Protein AF-A0A356E7K4-F1 (afdb_monomer_lite)

pLDDT: mean 89.68, std 6.07, range [50.44, 96.69]

Structure (mmCIF, N/CA/C/O backbone):
data_AF-A0A356E7K4-F1
#
_entry.id   AF-A0A356E7K4-F1
#
loop_
_atom_site.group_PDB
_atom_site.id
_atom_site.type_symbol
_atom_site.label_atom_id
_atom_site.label_alt_id
_atom_site.label_comp_id
_atom_site.label_asym_id
_atom_site.label_entity_id
_atom_site.label_seq_id
_atom_site.pdbx_PDB_ins_code
_atom_site.Cartn_x
_atom_site.Cartn_y
_atom_site.Cartn_z
_atom_site.occupancy
_atom_site.B_iso_or_equiv
_atom_site.auth_seq_id
_atom_site.auth_comp_id
_atom_site.auth_asym_id
_atom_site.auth_atom_id
_atom_site.pdbx_PDB_model_num
ATOM 1 N N . GLY A 1 1 ? -2.143 23.476 -15.760 1.00 50.44 1 GLY A N 1
ATOM 2 C CA . GLY A 1 1 ? -3.164 22.909 -14.853 1.00 50.44 1 GLY A CA 1
ATOM 3 C C . GLY A 1 1 ? -2.742 21.586 -14.232 1.00 50.44 1 GLY A C 1
ATOM 4 O O . GLY A 1 1 ? -3.530 20.653 -14.256 1.00 50.44 1 GLY A O 1
ATOM 5 N N . THR A 1 2 ? -1.529 21.519 -13.683 1.00 55.84 2 THR A N 1
ATOM 6 C CA . THR A 1 2 ? -1.001 20.410 -12.860 1.00 55.84 2 THR A CA 1
ATOM 7 C C . THR A 1 2 ? -0.596 20.923 -11.473 1.00 55.84 2 THR A C 1
ATOM 9 O O . THR A 1 2 ? -0.806 20.233 -10.485 1.00 55.84 2 THR A O 1
ATOM 12 N N . GLY A 1 3 ? -0.154 22.187 -11.377 1.00 64.06 3 GLY A N 1
ATOM 13 C CA . GLY A 1 3 ? 0.201 22.831 -10.106 1.00 64.06 3 GLY A CA 1
ATOM 14 C C . GLY A 1 3 ? -0.927 22.886 -9.070 1.00 64.06 3 GLY A C 1
ATOM 15 O O . GLY A 1 3 ? -0.674 22.657 -7.896 1.00 64.06 3 GLY A O 1
ATOM 16 N N . SER A 1 4 ? -2.184 23.111 -9.474 1.00 68.69 4 SER A N 1
ATOM 17 C CA . SER A 1 4 ? -3.306 23.143 -8.520 1.00 68.69 4 SER A CA 1
ATOM 18 C C . SER A 1 4 ? -3.568 21.779 -7.873 1.00 68.69 4 SER A C 1
ATOM 20 O O . SER A 1 4 ? -3.843 21.714 -6.681 1.00 68.69 4 SER A O 1
ATOM 22 N N . VAL A 1 5 ? -3.446 20.686 -8.637 1.00 74.06 5 VAL A N 1
ATOM 23 C CA . VAL A 1 5 ? -3.644 19.325 -8.113 1.00 74.06 5 VAL A CA 1
ATOM 24 C C . VAL A 1 5 ? -2.476 18.915 -7.219 1.00 74.06 5 VAL A C 1
ATOM 26 O O . VAL A 1 5 ? -2.700 18.303 -6.178 1.00 74.06 5 VAL A O 1
ATOM 29 N N . ASP A 1 6 ? -1.249 19.305 -7.574 1.00 78.81 6 ASP A N 1
ATOM 30 C CA . ASP A 1 6 ? -0.065 19.070 -6.741 1.00 78.81 6 ASP A CA 1
ATOM 31 C C . ASP A 1 6 ? -0.172 19.788 -5.386 1.00 78.81 6 ASP A C 1
ATOM 33 O O . ASP A 1 6 ? 0.007 19.171 -4.336 1.00 78.81 6 ASP A O 1
ATOM 37 N N . VAL A 1 7 ? -0.577 21.064 -5.381 1.00 84.31 7 VAL A N 1
ATOM 38 C CA . VAL A 1 7 ? -0.786 21.836 -4.143 1.00 84.31 7 VAL A CA 1
ATOM 39 C C . VAL A 1 7 ? -1.867 21.203 -3.267 1.00 84.31 7 VAL A C 1
ATOM 41 O O . VAL A 1 7 ? -1.648 21.019 -2.069 1.00 84.31 7 VAL A O 1
ATOM 44 N N . VAL A 1 8 ? -3.009 20.824 -3.852 1.00 87.62 8 VAL A N 1
ATOM 45 C CA . VAL A 1 8 ? -4.098 20.165 -3.113 1.00 87.62 8 VAL A CA 1
ATOM 46 C C . VAL A 1 8 ? -3.632 18.825 -2.546 1.00 87.62 8 VAL A C 1
ATOM 48 O O . VAL A 1 8 ? -3.826 18.563 -1.362 1.00 87.62 8 VAL A O 1
ATOM 51 N N . THR A 1 9 ? -2.959 17.999 -3.348 1.00 86.12 9 THR A N 1
ATOM 52 C CA . THR A 1 9 ? -2.465 16.684 -2.911 1.00 86.12 9 THR A CA 1
ATOM 53 C C . THR A 1 9 ? -1.451 16.827 -1.780 1.00 86.12 9 THR A C 1
ATOM 55 O O . THR A 1 9 ? -1.529 16.104 -0.787 1.00 86.12 9 THR A O 1
ATOM 58 N N . ARG A 1 10 ? -0.538 17.801 -1.876 1.00 88.75 10 ARG A N 1
ATOM 59 C CA . ARG A 1 10 ? 0.448 18.097 -0.832 1.00 88.75 10 ARG A CA 1
ATOM 60 C C . ARG A 1 10 ? -0.215 18.571 0.460 1.00 88.75 10 ARG A C 1
ATOM 62 O O . ARG A 1 10 ? 0.149 18.093 1.531 1.00 88.75 10 ARG A O 1
ATOM 69 N N . LEU A 1 11 ? -1.194 19.471 0.372 1.00 93.06 11 LEU A N 1
ATOM 70 C CA . LEU A 1 11 ? -1.931 19.961 1.537 1.00 93.06 11 LEU A CA 1
ATOM 71 C C . LEU A 1 11 ? -2.701 18.829 2.224 1.00 93.06 11 LEU A C 1
ATOM 73 O O . LEU A 1 11 ? -2.581 18.654 3.436 1.00 93.06 11 LEU A O 1
ATOM 77 N N . LEU A 1 12 ? -3.431 18.017 1.454 1.00 92.81 12 LEU A N 1
ATOM 78 C CA . LEU A 1 12 ? -4.156 16.858 1.976 1.00 92.81 12 LEU A CA 1
ATOM 79 C C . LEU A 1 12 ? -3.208 15.837 2.612 1.00 92.81 12 LEU A C 1
ATOM 81 O O . LEU A 1 12 ? -3.536 15.246 3.638 1.00 92.81 12 LEU A O 1
ATOM 85 N N . PHE A 1 13 ? -2.019 15.644 2.039 1.00 91.25 13 PHE A N 1
ATOM 86 C CA . PHE A 1 13 ? -1.004 14.762 2.602 1.00 91.25 13 PHE A CA 1
ATOM 87 C C . PHE A 1 13 ? -0.480 15.264 3.955 1.00 91.25 13 PHE A C 1
ATOM 89 O O . PHE A 1 13 ? -0.389 14.475 4.894 1.00 91.25 13 PHE A O 1
ATOM 96 N N . ILE A 1 14 ? -0.191 16.562 4.089 1.00 94.19 14 ILE A N 1
ATOM 97 C CA . ILE A 1 14 ? 0.224 17.167 5.368 1.00 94.19 14 ILE A CA 1
ATOM 98 C C . ILE A 1 14 ? -0.889 17.023 6.408 1.00 94.19 14 ILE A C 1
ATOM 100 O O . ILE A 1 14 ? -0.631 16.579 7.526 1.00 94.19 14 ILE A O 1
ATOM 104 N N . LEU A 1 15 ? -2.132 17.334 6.031 1.00 95.25 15 LEU A N 1
ATOM 105 C CA . LEU A 1 15 ? -3.281 17.206 6.924 1.00 95.25 15 LEU A CA 1
ATOM 106 C C . LEU A 1 15 ? -3.499 15.751 7.359 1.00 95.25 15 LEU A C 1
ATOM 108 O O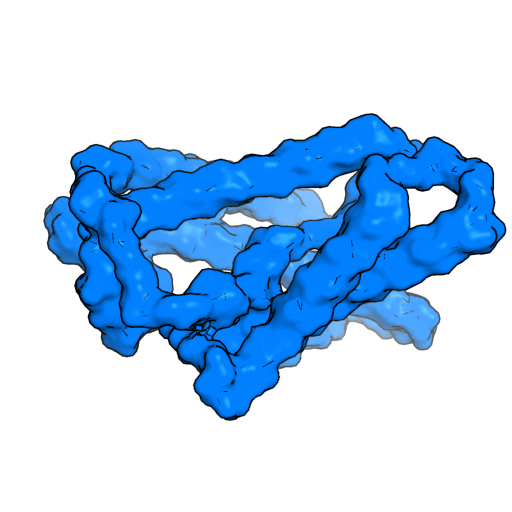 . LEU A 1 15 ? -3.752 15.496 8.533 1.00 95.25 15 LEU A O 1
ATOM 112 N N . LYS A 1 16 ? -3.327 14.789 6.445 1.00 94.44 16 LYS A N 1
ATOM 113 C CA . LYS A 1 16 ? -3.362 13.354 6.753 1.00 94.44 16 LYS A CA 1
ATOM 114 C C . LYS A 1 16 ? -2.315 12.977 7.797 1.00 94.44 16 LYS A C 1
ATOM 116 O O . LYS A 1 16 ? -2.640 12.253 8.731 1.00 94.44 16 LYS A O 1
ATOM 121 N N . LEU A 1 17 ? -1.073 13.443 7.652 1.00 94.31 17 LEU A N 1
ATOM 122 C CA . LEU A 1 17 ? -0.009 13.151 8.618 1.00 94.31 17 LEU A CA 1
ATOM 123 C C . LEU A 1 17 ? -0.287 13.781 9.986 1.00 94.31 17 LEU A C 1
ATOM 125 O O . LEU A 1 17 ? -0.074 13.128 11.003 1.00 94.31 17 LEU A O 1
ATOM 129 N N . ALA A 1 18 ? -0.802 15.011 10.016 1.00 95.62 18 ALA A N 1
ATOM 130 C CA . ALA A 1 18 ? -1.203 15.666 11.257 1.00 95.62 18 ALA A CA 1
ATOM 131 C C . ALA A 1 18 ? -2.350 14.910 11.948 1.00 95.62 18 ALA A C 1
ATOM 133 O O . ALA A 1 18 ? -2.269 14.633 13.143 1.00 95.62 18 ALA A O 1
ATOM 134 N N . ALA A 1 19 ? -3.377 14.509 11.192 1.00 94.88 19 ALA A N 1
ATOM 135 C CA . ALA A 1 19 ? -4.478 13.698 11.702 1.00 94.88 19 ALA A CA 1
ATOM 136 C C . ALA A 1 19 ? -3.980 12.344 12.225 1.00 94.88 19 ALA A C 1
ATOM 138 O O . ALA A 1 19 ? -4.355 11.946 13.321 1.00 94.88 19 ALA A O 1
ATOM 139 N N . PHE A 1 20 ? -3.081 11.673 11.499 1.00 95.19 20 PHE A N 1
ATOM 140 C CA . PHE A 1 20 ? -2.471 10.416 11.934 1.00 95.19 20 PHE A CA 1
ATOM 141 C C . PHE A 1 20 ? -1.695 10.570 13.245 1.00 95.19 20 PHE A C 1
ATOM 143 O O . PHE A 1 20 ? -1.893 9.793 14.174 1.00 95.19 20 PHE A O 1
ATOM 150 N N . ALA A 1 21 ? -0.850 11.598 13.354 1.00 95.75 21 ALA A N 1
ATOM 151 C CA . ALA A 1 21 ? -0.123 11.889 14.585 1.00 95.75 21 ALA A CA 1
ATOM 152 C C . ALA A 1 21 ? -1.083 12.163 15.752 1.00 95.75 21 ALA A C 1
ATOM 154 O O . ALA A 1 21 ? -0.855 11.682 16.860 1.00 95.75 21 ALA A O 1
ATOM 155 N N . PHE A 1 22 ? -2.183 12.876 15.499 1.00 94.75 22 PHE A N 1
ATOM 156 C CA . PHE A 1 22 ? -3.206 13.136 16.507 1.00 94.75 22 PHE A CA 1
ATOM 157 C C . PHE A 1 22 ? -3.936 11.857 16.940 1.00 94.75 22 PHE A C 1
ATOM 159 O O . PHE A 1 22 ? -4.101 11.649 18.142 1.00 94.75 22 PHE A O 1
ATOM 166 N N . VAL A 1 23 ? -4.286 10.962 16.000 1.00 93.31 23 VAL A N 1
ATOM 167 C CA . VAL A 1 23 ? -4.804 9.619 16.326 1.00 93.31 23 VAL A CA 1
ATOM 168 C C . VAL A 1 23 ? -3.835 8.921 17.268 1.00 93.31 23 VAL A C 1
ATOM 170 O O . VAL A 1 23 ? -4.248 8.510 18.345 1.00 93.31 23 VAL A O 1
ATOM 173 N N . LEU A 1 24 ? -2.549 8.838 16.915 1.00 94.44 24 LEU A N 1
ATOM 174 C CA . LEU A 1 24 ? -1.557 8.148 17.739 1.00 94.44 24 LEU A CA 1
ATOM 175 C C . LEU A 1 24 ? -1.448 8.758 19.142 1.00 94.44 24 LEU A C 1
ATOM 177 O O . LEU A 1 24 ? -1.518 8.029 20.125 1.00 94.44 24 LEU A O 1
ATOM 181 N N . ILE A 1 25 ? -1.344 10.082 19.268 1.00 94.56 25 ILE A N 1
ATOM 182 C CA . ILE A 1 25 ? -1.224 10.750 20.576 1.00 94.56 25 ILE A CA 1
ATOM 183 C C . ILE A 1 25 ? -2.432 10.454 21.476 1.00 94.56 25 ILE A C 1
ATOM 185 O O . ILE A 1 25 ? -2.266 10.232 22.674 1.00 94.56 25 ILE A O 1
ATOM 189 N N . MET A 1 26 ? -3.641 10.435 20.915 1.00 92.19 26 MET A N 1
ATOM 190 C CA . MET A 1 26 ? -4.859 10.186 21.688 1.00 92.19 26 MET A CA 1
ATOM 191 C C . MET A 1 26 ? -5.110 8.705 21.980 1.00 92.19 26 MET A C 1
ATOM 193 O O . MET A 1 26 ? -5.676 8.367 23.021 1.00 92.19 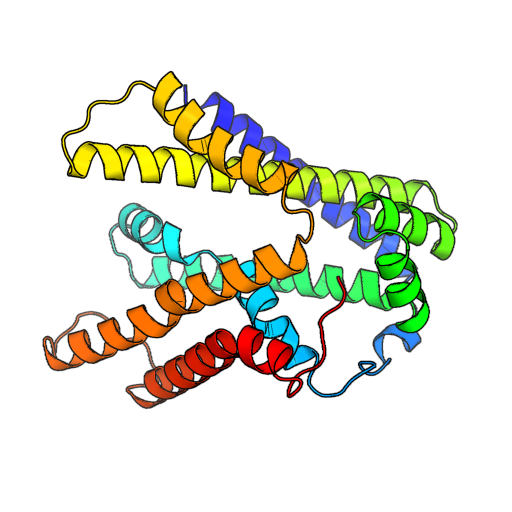26 MET A O 1
ATOM 197 N N . ALA A 1 27 ? -4.731 7.832 21.050 1.00 90.00 27 ALA A N 1
ATOM 198 C CA . ALA A 1 27 ? -5.085 6.422 21.050 1.00 90.00 27 ALA A CA 1
ATOM 199 C C . ALA A 1 27 ? -4.019 5.546 21.729 1.00 90.00 27 ALA A C 1
ATOM 201 O O . ALA A 1 27 ? -4.378 4.590 22.411 1.00 90.00 27 ALA A O 1
ATOM 202 N N . LEU A 1 28 ? -2.728 5.898 21.638 1.00 91.06 28 LEU A N 1
ATOM 203 C CA . LEU A 1 28 ? -1.639 5.169 22.308 1.00 91.06 28 LEU A CA 1
ATOM 204 C C . LEU A 1 28 ? -1.859 5.020 23.830 1.00 91.06 28 LEU A C 1
ATOM 206 O O . LEU A 1 28 ? -1.680 3.912 24.333 1.00 91.06 28 LEU A O 1
ATOM 210 N N . PRO A 1 29 ? -2.313 6.047 24.583 1.00 91.25 29 PRO A N 1
ATOM 211 C CA . PRO A 1 29 ? -2.598 5.901 26.015 1.00 91.25 29 PRO A CA 1
ATOM 212 C C . PRO A 1 29 ? -3.777 4.970 26.336 1.00 91.25 29 PRO A C 1
ATOM 214 O O . PRO A 1 29 ? -3.992 4.638 27.498 1.00 91.25 29 PRO A O 1
ATOM 217 N N . LYS A 1 30 ? -4.582 4.597 25.334 1.00 90.81 30 LYS A N 1
ATOM 218 C CA . LYS A 1 30 ? -5.746 3.709 25.469 1.00 90.81 30 LYS A CA 1
ATOM 219 C C . LYS A 1 30 ? -5.422 2.256 25.122 1.00 90.81 30 LYS A C 1
ATOM 221 O O . LYS A 1 30 ? -6.310 1.412 25.203 1.00 90.81 30 LYS A O 1
ATOM 226 N N . ILE A 1 31 ? -4.179 1.964 24.740 1.00 92.94 31 ILE A N 1
ATOM 227 C CA . ILE A 1 31 ? -3.733 0.609 24.430 1.00 92.94 31 ILE A CA 1
ATOM 228 C C . ILE A 1 31 ? -3.736 -0.243 25.696 1.00 92.94 31 ILE A C 1
ATOM 230 O O . ILE A 1 31 ? -3.130 0.108 26.709 1.00 92.94 31 ILE A O 1
ATOM 234 N N . ASN A 1 32 ? -4.359 -1.412 25.597 1.00 92.88 32 ASN A N 1
ATOM 235 C CA . ASN A 1 32 ? -4.204 -2.488 26.554 1.00 92.88 32 ASN A CA 1
ATOM 236 C C . ASN A 1 32 ? -3.150 -3.474 26.032 1.00 92.88 32 ASN A C 1
ATOM 238 O O . ASN A 1 32 ? -3.319 -4.096 24.984 1.00 92.88 32 ASN A O 1
ATOM 242 N N . LEU A 1 33 ? -2.060 -3.633 26.785 1.00 91.81 33 LEU A N 1
ATOM 243 C CA . LEU A 1 33 ? -0.952 -4.513 26.409 1.00 91.81 33 LEU A CA 1
ATOM 244 C C . LEU A 1 33 ? -1.372 -5.990 26.323 1.00 91.81 33 LEU A C 1
ATOM 246 O O . LEU A 1 33 ? -0.741 -6.756 25.601 1.00 91.81 33 LEU A O 1
ATOM 250 N N . HIS A 1 34 ? -2.442 -6.382 27.024 1.00 92.19 34 HIS A N 1
ATOM 251 C CA . HIS A 1 34 ? -2.998 -7.730 26.937 1.00 92.19 34 HIS A CA 1
ATOM 252 C C . HIS A 1 34 ? -3.508 -8.044 25.527 1.00 92.19 34 HIS A C 1
ATOM 254 O O . HIS A 1 34 ? -3.185 -9.100 24.992 1.00 92.19 34 HIS A O 1
ATOM 260 N N . ASN A 1 35 ? -4.206 -7.092 24.898 1.00 92.44 35 ASN A N 1
ATOM 261 C CA . ASN A 1 35 ? -4.755 -7.257 23.552 1.00 92.44 35 ASN A CA 1
ATOM 262 C C . ASN A 1 35 ? -3.641 -7.472 22.509 1.00 92.44 35 ASN A C 1
ATOM 264 O O . ASN A 1 35 ? -3.784 -8.276 21.594 1.00 92.44 35 ASN A O 1
ATOM 268 N N . LEU A 1 36 ? -2.487 -6.813 22.680 1.00 89.19 36 LEU A N 1
ATOM 269 C CA . LEU A 1 36 ? -1.327 -6.980 21.791 1.00 89.19 36 LEU A CA 1
ATOM 270 C C . LEU A 1 36 ? -0.681 -8.370 21.872 1.00 89.19 36 LEU A C 1
ATOM 272 O O . LEU A 1 36 ? 0.070 -8.745 20.973 1.00 89.19 36 LEU A O 1
ATOM 276 N N . GLY A 1 37 ? -0.930 -9.109 22.955 1.00 88.12 37 GLY A N 1
ATOM 277 C CA . GLY A 1 37 ? -0.455 -10.478 23.138 1.00 88.12 37 GLY A CA 1
ATOM 278 C C . GLY A 1 37 ? -1.399 -11.542 22.577 1.00 88.12 37 GLY A C 1
ATOM 279 O O . GLY A 1 37 ? -1.068 -12.726 22.646 1.00 88.12 37 GLY A O 1
ATOM 280 N N . GLU A 1 38 ? -2.566 -11.157 22.052 1.00 86.94 38 GLU A N 1
ATOM 281 C CA . GLU A 1 38 ? -3.543 -12.109 21.531 1.00 86.94 38 GLU A CA 1
ATOM 282 C C . GLU A 1 38 ? -3.049 -12.771 20.236 1.00 86.94 38 GLU A C 1
ATOM 284 O O . GLU A 1 38 ? -2.523 -12.133 19.323 1.00 86.94 38 GLU A O 1
ATOM 289 N N . MET A 1 39 ? -3.213 -14.094 20.163 1.00 83.81 39 MET A N 1
ATOM 290 C CA . MET A 1 39 ? -2.812 -14.882 18.999 1.00 83.81 39 MET A CA 1
ATOM 291 C C . MET A 1 39 ? -3.865 -14.791 17.883 1.00 83.81 39 MET A C 1
ATOM 293 O O . MET A 1 39 ? -5.058 -14.657 18.169 1.00 83.81 39 MET A O 1
ATOM 297 N N . PRO A 1 40 ? -3.463 -14.926 16.604 1.00 79.50 40 PRO A N 1
ATOM 298 C CA . PRO A 1 40 ? -4.409 -15.009 15.498 1.00 79.50 40 PRO A CA 1
ATOM 299 C C . PRO A 1 40 ? -5.427 -16.138 15.702 1.00 79.50 40 PRO A C 1
ATOM 301 O O . PRO A 1 40 ? -5.061 -17.242 16.100 1.00 79.50 40 PRO A O 1
ATOM 304 N N . LEU A 1 41 ? -6.692 -15.884 15.350 1.00 77.94 41 LEU A N 1
ATOM 305 C CA . LEU A 1 41 ? -7.787 -16.858 15.505 1.00 77.94 41 LEU A CA 1
ATOM 306 C C . LEU A 1 41 ? -7.566 -18.146 14.700 1.00 77.94 41 LEU A C 1
ATOM 308 O O . LEU A 1 41 ? -7.984 -19.225 15.113 1.00 77.94 41 LEU A O 1
ATOM 312 N N . HIS A 1 42 ? -6.890 -18.035 13.556 1.00 77.38 42 HIS A N 1
ATOM 313 C CA . HIS A 1 42 ? -6.518 -19.168 12.723 1.00 77.38 42 HIS A CA 1
ATOM 314 C C . HIS A 1 42 ? -5.033 -19.131 12.374 1.00 77.38 42 HIS A C 1
ATOM 316 O O . HIS A 1 42 ? -4.465 -18.097 12.004 1.00 77.38 42 HIS A O 1
ATOM 322 N N . HIS A 1 43 ? -4.418 -20.310 12.421 1.00 74.44 43 HIS A N 1
ATOM 323 C CA . HIS A 1 43 ? -3.094 -20.540 11.864 1.00 74.44 43 HIS A CA 1
ATOM 324 C C . HIS A 1 43 ? -3.102 -20.188 10.365 1.00 74.44 43 HIS A C 1
ATOM 326 O O . HIS A 1 43 ? -4.113 -20.348 9.686 1.00 74.44 43 HIS A O 1
ATOM 332 N N . PHE A 1 44 ? -1.979 -19.688 9.844 1.00 84.88 44 PHE A N 1
ATOM 333 C CA . PHE A 1 44 ? -1.807 -19.288 8.436 1.00 84.88 44 PHE A CA 1
ATOM 334 C C . PHE A 1 44 ? -2.591 -18.052 7.947 1.00 84.88 44 PHE A C 1
ATOM 336 O O . PHE A 1 44 ? -2.463 -17.690 6.774 1.00 84.88 44 PHE A O 1
ATOM 343 N N . LEU A 1 45 ? -3.308 -17.319 8.812 1.00 85.69 45 LEU A N 1
ATOM 344 C CA . LEU A 1 45 ? -3.926 -16.033 8.429 1.00 85.69 45 LEU A CA 1
ATOM 345 C C . LEU A 1 45 ? -2.912 -15.028 7.867 1.00 85.69 45 LEU A C 1
ATOM 347 O O . LEU A 1 45 ? -3.209 -14.322 6.910 1.00 85.69 45 LEU A O 1
ATOM 351 N N . ILE A 1 46 ? -1.686 -15.020 8.395 1.00 87.75 46 ILE A N 1
ATOM 352 C CA . ILE A 1 46 ? -0.602 -14.149 7.910 1.00 87.75 46 ILE A CA 1
ATOM 353 C C . ILE A 1 46 ? -0.251 -14.457 6.445 1.00 87.75 46 ILE A C 1
ATOM 355 O O . ILE A 1 46 ? -0.027 -13.541 5.656 1.00 87.75 46 ILE A O 1
ATOM 359 N N . ILE A 1 47 ? -0.236 -15.741 6.064 1.00 91.06 47 ILE A N 1
ATOM 360 C CA . ILE A 1 47 ? 0.010 -16.153 4.674 1.00 91.06 47 ILE A CA 1
ATOM 361 C C . ILE A 1 47 ? -1.170 -15.728 3.800 1.00 91.06 47 ILE A C 1
ATOM 363 O O . ILE A 1 47 ? -0.969 -15.160 2.728 1.00 91.06 47 ILE A O 1
ATOM 367 N N . SER A 1 48 ? -2.390 -15.928 4.295 1.00 91.50 48 SER A N 1
ATOM 368 C CA . SER A 1 48 ? -3.633 -15.566 3.604 1.00 91.50 48 SER A CA 1
ATOM 369 C C . SER A 1 48 ? -3.729 -14.058 3.333 1.00 91.50 48 SER A C 1
ATOM 371 O O . SER A 1 48 ? -4.170 -13.643 2.266 1.00 91.50 48 SER A O 1
ATOM 373 N N . ALA A 1 49 ? -3.231 -13.227 4.253 1.00 89.56 49 ALA A N 1
ATOM 374 C CA . ALA A 1 49 ? -3.189 -11.769 4.124 1.00 89.56 49 ALA A CA 1
ATOM 375 C C . ALA A 1 49 ? -1.991 -11.241 3.307 1.00 89.56 49 ALA A C 1
ATOM 377 O O . ALA A 1 49 ? -1.901 -10.040 3.040 1.00 89.56 49 ALA A O 1
ATOM 378 N N . SER A 1 50 ? -1.062 -12.102 2.882 1.00 91.75 50 SER A N 1
ATOM 379 C CA . SER A 1 50 ? 0.158 -11.663 2.192 1.00 91.75 50 SER A CA 1
ATOM 380 C C . SER A 1 50 ? -0.063 -10.875 0.887 1.00 91.75 50 SER A C 1
ATOM 382 O O . SER A 1 50 ? 0.683 -9.911 0.687 1.00 91.75 50 SER A O 1
ATOM 384 N N . PRO A 1 51 ? -1.084 -11.146 0.039 1.00 91.00 51 PRO A N 1
ATOM 385 C CA . PRO A 1 51 ? -1.361 -10.303 -1.131 1.00 91.00 51 PRO A CA 1
ATOM 386 C C . PRO A 1 51 ? -1.751 -8.871 -0.746 1.00 91.00 51 PRO A C 1
ATOM 388 O O . PRO A 1 51 ? -1.333 -7.908 -1.395 1.00 91.00 51 PRO A O 1
ATOM 391 N N . VAL A 1 52 ? -2.496 -8.715 0.352 1.00 89.50 52 VAL A N 1
ATOM 392 C CA . VAL A 1 52 ? -2.893 -7.405 0.887 1.00 89.50 52 VAL A CA 1
ATOM 393 C C . VAL A 1 52 ? -1.659 -6.646 1.368 1.00 89.50 52 VAL A C 1
ATOM 395 O O . VAL A 1 52 ? -1.450 -5.499 0.974 1.00 89.50 52 VAL A O 1
ATOM 398 N N . PHE A 1 53 ? -0.781 -7.296 2.142 1.00 89.50 53 PHE A N 1
ATOM 399 C CA . PHE A 1 53 ? 0.478 -6.683 2.574 1.00 89.50 53 PHE A CA 1
ATOM 400 C C . PHE A 1 53 ? 1.361 -6.277 1.394 1.00 89.50 53 PHE A C 1
ATOM 402 O O . PHE A 1 53 ? 1.901 -5.173 1.392 1.00 89.50 53 PHE A O 1
ATOM 409 N N . PHE A 1 54 ? 1.480 -7.126 0.371 1.00 90.62 54 PHE A N 1
ATOM 410 C CA . PHE A 1 54 ? 2.275 -6.811 -0.813 1.00 90.62 54 PHE A CA 1
ATOM 411 C C . PHE A 1 54 ? 1.733 -5.580 -1.557 1.00 90.62 54 PHE A C 1
ATOM 413 O O . PHE A 1 54 ? 2.503 -4.704 -1.955 1.00 90.62 54 PHE A O 1
ATOM 420 N N . THR A 1 55 ? 0.409 -5.470 -1.679 1.00 89.62 55 THR A N 1
ATOM 421 C CA . THR A 1 55 ? -0.253 -4.326 -2.325 1.00 89.62 55 THR A CA 1
ATOM 422 C C . THR A 1 55 ? -0.025 -3.021 -1.569 1.00 89.62 55 THR A C 1
ATOM 424 O O . THR A 1 55 ? 0.225 -1.988 -2.190 1.00 89.62 55 THR A O 1
ATOM 427 N N . SER A 1 56 ? -0.023 -3.062 -0.233 1.00 89.50 56 SER A N 1
ATOM 428 C CA . SER A 1 56 ? 0.253 -1.892 0.615 1.00 89.50 56 SER A CA 1
ATOM 429 C C . SER A 1 56 ? 1.646 -1.286 0.389 1.00 89.50 56 SER A C 1
ATOM 431 O O . SER A 1 56 ? 1.849 -0.101 0.637 1.00 89.50 56 SER A O 1
ATOM 433 N N . PHE A 1 57 ? 2.601 -2.058 -0.144 1.00 89.81 57 PHE A N 1
ATOM 434 C CA . PHE A 1 57 ? 3.938 -1.585 -0.530 1.00 89.81 57 PHE A CA 1
ATOM 435 C C . PHE A 1 57 ? 4.094 -1.397 -2.052 1.00 89.81 57 PHE A C 1
ATOM 437 O O . PHE A 1 57 ? 5.184 -1.523 -2.617 1.00 89.81 57 PHE A O 1
ATOM 444 N N . GLY A 1 58 ? 3.006 -1.067 -2.749 1.00 85.88 58 GLY A N 1
ATOM 445 C CA . GLY A 1 58 ? 2.985 -0.885 -4.197 1.00 85.88 58 GLY A CA 1
ATOM 446 C C . GLY A 1 58 ? 3.597 0.421 -4.714 1.00 85.88 58 GLY A C 1
ATOM 447 O O . GLY A 1 58 ? 2.873 1.314 -5.133 1.00 85.88 58 GLY A O 1
ATOM 448 N N . PHE A 1 59 ? 4.930 0.524 -4.777 1.00 85.56 59 PHE A N 1
ATOM 449 C CA . PHE A 1 59 ? 5.640 1.691 -5.352 1.00 85.56 59 PHE A CA 1
ATOM 450 C C . PHE A 1 59 ? 6.417 1.386 -6.650 1.00 85.56 59 PHE A C 1
ATOM 452 O O . PHE A 1 59 ? 7.055 2.263 -7.229 1.00 85.56 59 PHE A O 1
ATOM 459 N N . HIS A 1 60 ? 6.385 0.146 -7.140 1.00 88.06 60 HIS A N 1
ATOM 460 C CA . HIS A 1 60 ? 7.251 -0.305 -8.238 1.00 88.06 60 HIS A CA 1
ATOM 461 C C . HIS A 1 60 ? 7.031 0.479 -9.543 1.00 88.06 60 HIS A C 1
ATOM 463 O O . HIS A 1 60 ? 7.976 0.724 -10.291 1.00 88.06 60 HIS A O 1
ATOM 469 N N . VAL A 1 61 ? 5.799 0.938 -9.785 1.00 79.06 61 VAL A N 1
ATOM 470 C CA . VAL A 1 61 ? 5.420 1.729 -10.969 1.00 79.06 61 VAL A CA 1
ATOM 471 C C . VAL A 1 61 ? 6.103 3.100 -11.038 1.00 79.06 61 VAL A C 1
ATOM 473 O O . VAL A 1 61 ? 6.307 3.617 -12.133 1.00 79.06 61 VAL A O 1
ATOM 476 N N . VAL A 1 62 ? 6.512 3.680 -9.902 1.00 80.19 62 VAL A N 1
ATOM 477 C CA . VAL A 1 62 ? 7.183 4.991 -9.878 1.00 80.19 62 VAL A CA 1
ATOM 478 C C . VAL A 1 62 ? 8.709 4.895 -9.921 1.00 80.19 62 VAL A C 1
ATOM 480 O O . VAL A 1 62 ? 9.365 5.908 -10.160 1.00 80.19 62 VAL A O 1
ATOM 483 N N . ILE A 1 63 ? 9.296 3.699 -9.764 1.00 86.44 63 ILE A N 1
ATOM 484 C CA . ILE A 1 63 ? 10.758 3.503 -9.773 1.00 86.44 63 ILE A CA 1
ATOM 485 C C . ILE A 1 63 ? 11.419 4.082 -11.038 1.00 86.44 63 ILE A C 1
ATOM 487 O O . ILE A 1 63 ? 12.413 4.796 -10.887 1.00 86.44 63 ILE A O 1
ATOM 491 N N . PRO A 1 64 ? 10.903 3.873 -12.271 1.00 83.56 64 PRO A N 1
ATOM 492 C CA . PRO A 1 64 ? 11.516 4.456 -13.468 1.00 83.56 64 PRO A CA 1
ATOM 493 C C . PRO A 1 64 ? 11.514 5.989 -13.461 1.00 83.56 64 PRO A C 1
ATOM 495 O O . PRO A 1 64 ? 12.460 6.619 -13.932 1.00 83.56 64 PRO A O 1
ATOM 498 N N . SER A 1 65 ? 10.466 6.606 -12.913 1.00 83.31 65 SER A N 1
ATOM 499 C CA . SER A 1 65 ? 10.372 8.062 -12.787 1.00 83.31 65 SER A CA 1
ATOM 500 C C . SER A 1 65 ? 11.330 8.599 -11.726 1.00 83.31 65 SER A C 1
ATOM 502 O O . SER A 1 65 ? 12.023 9.574 -11.996 1.00 83.31 65 SER A O 1
ATOM 504 N N . ILE A 1 66 ? 11.457 7.925 -10.577 1.00 86.69 66 ILE A N 1
ATOM 505 C CA . ILE A 1 66 ? 12.441 8.283 -9.542 1.00 86.69 66 ILE A CA 1
ATOM 506 C C . ILE A 1 66 ? 13.870 8.126 -10.081 1.00 86.69 66 ILE A C 1
ATOM 508 O O . ILE A 1 66 ? 14.702 9.000 -9.871 1.00 86.69 66 ILE A O 1
ATOM 512 N N . ASN A 1 67 ? 14.157 7.052 -10.822 1.00 89.62 67 ASN A N 1
ATOM 513 C CA . ASN A 1 67 ? 15.475 6.828 -11.416 1.00 89.62 67 ASN A CA 1
ATOM 514 C C . ASN A 1 67 ? 15.857 7.932 -12.413 1.00 89.62 67 ASN A C 1
ATOM 516 O O . ASN A 1 67 ? 16.986 8.410 -12.382 1.00 89.62 67 ASN A O 1
ATOM 520 N N . ARG A 1 68 ? 14.913 8.368 -13.261 1.00 86.88 68 ARG A N 1
ATOM 521 C CA . ARG A 1 68 ? 15.118 9.518 -14.158 1.00 86.88 68 ARG A CA 1
ATOM 522 C C . ARG A 1 68 ? 15.313 10.821 -13.386 1.00 86.88 68 ARG A C 1
ATOM 524 O O . ARG A 1 68 ? 16.189 11.589 -13.739 1.00 86.88 68 ARG A O 1
ATOM 531 N N . TYR A 1 69 ? 14.523 11.052 -12.339 1.00 87.38 69 TYR A N 1
ATOM 532 C CA . TYR A 1 69 ? 14.626 12.253 -11.503 1.00 87.38 69 TYR A CA 1
ATOM 533 C C . TYR A 1 69 ? 15.968 12.356 -10.761 1.00 87.38 69 TYR A C 1
ATOM 535 O O . TYR A 1 69 ? 16.439 13.449 -10.473 1.00 87.38 69 TYR A O 1
ATOM 543 N N . LEU A 1 70 ? 16.575 11.216 -10.433 1.00 93.19 70 LEU A N 1
ATOM 544 C CA . LEU A 1 70 ? 17.866 11.133 -9.752 1.00 93.19 70 LEU A CA 1
ATOM 545 C C . LEU A 1 70 ? 19.045 10.940 -10.721 1.00 93.19 70 LEU A C 1
ATOM 547 O O . LEU A 1 70 ? 20.119 10.549 -10.269 1.00 93.19 70 LEU A O 1
ATOM 551 N N . ASP A 1 71 ? 18.843 11.154 -12.025 1.00 91.88 71 ASP A N 1
ATOM 552 C CA . ASP A 1 71 ? 19.860 11.010 -13.077 1.00 91.88 71 ASP A CA 1
ATOM 553 C C . ASP A 1 71 ? 20.597 9.655 -13.060 1.00 91.88 71 ASP A C 1
ATOM 555 O O . ASP A 1 71 ? 21.775 9.549 -13.396 1.00 91.88 71 ASP A O 1
ATOM 559 N N . GLY A 1 72 ? 19.911 8.586 -12.641 1.00 87.94 72 GLY A N 1
ATOM 560 C CA . GLY A 1 72 ? 20.503 7.252 -12.533 1.00 87.94 72 GLY A CA 1
ATOM 561 C C . GLY A 1 72 ? 21.471 7.055 -11.358 1.00 87.94 72 GLY A C 1
ATOM 562 O O . GLY A 1 72 ? 22.155 6.030 -11.313 1.00 87.94 72 GLY A O 1
ATOM 563 N N . ASP A 1 73 ? 21.538 7.978 -10.388 1.00 93.25 73 ASP A N 1
ATOM 564 C CA . ASP A 1 73 ? 22.360 7.816 -9.182 1.00 93.25 73 ASP A CA 1
ATOM 565 C C . ASP A 1 73 ? 21.833 6.656 -8.321 1.00 93.25 73 ASP A C 1
ATOM 567 O O . ASP A 1 73 ? 20.867 6.770 -7.559 1.00 93.25 73 ASP A O 1
ATOM 571 N N . VAL A 1 74 ? 22.523 5.519 -8.415 1.00 90.44 74 VAL A N 1
ATOM 572 C CA . VAL A 1 74 ? 22.194 4.270 -7.718 1.00 90.44 74 VAL A CA 1
ATOM 573 C C . VAL A 1 74 ? 22.152 4.444 -6.199 1.00 90.44 74 VAL A C 1
ATOM 575 O O . VAL A 1 74 ? 21.312 3.837 -5.526 1.00 90.44 74 VAL A O 1
ATOM 578 N N . ARG A 1 75 ? 23.047 5.256 -5.621 1.00 91.88 75 ARG A N 1
ATOM 579 C CA . ARG A 1 75 ? 23.111 5.446 -4.166 1.00 91.88 75 ARG A CA 1
ATOM 580 C C . ARG A 1 75 ? 21.883 6.210 -3.690 1.00 91.88 75 ARG A C 1
ATOM 582 O O . ARG A 1 75 ? 21.263 5.781 -2.712 1.00 91.88 75 ARG A O 1
ATOM 589 N N . ARG A 1 76 ? 21.524 7.293 -4.384 1.00 94.50 76 ARG A N 1
ATOM 590 C CA . ARG A 1 76 ? 20.324 8.088 -4.088 1.00 94.50 76 ARG A CA 1
ATOM 591 C C . ARG A 1 76 ? 19.052 7.292 -4.343 1.00 94.50 76 ARG A C 1
ATOM 593 O O . ARG A 1 76 ? 18.173 7.304 -3.489 1.00 94.50 76 ARG A O 1
ATOM 600 N N . LEU A 1 77 ? 18.979 6.539 -5.442 1.00 93.00 77 LEU A N 1
ATOM 601 C CA . LEU A 1 77 ? 17.828 5.689 -5.757 1.00 93.00 77 LEU A CA 1
ATOM 602 C C . LEU A 1 77 ? 17.598 4.636 -4.671 1.00 93.00 77 LEU A C 1
ATOM 604 O O . LEU A 1 77 ? 16.480 4.474 -4.187 1.00 93.00 77 LEU A O 1
ATOM 608 N N . ARG A 1 78 ? 18.660 3.955 -4.229 1.00 91.44 78 ARG A N 1
ATOM 609 C CA . ARG A 1 78 ? 18.577 2.980 -3.135 1.00 91.44 78 ARG A CA 1
ATOM 610 C C . ARG A 1 78 ? 18.086 3.626 -1.840 1.00 91.44 78 ARG A C 1
ATOM 612 O O . ARG A 1 78 ? 17.230 3.053 -1.176 1.00 91.44 78 ARG A O 1
ATOM 619 N N . MET A 1 79 ? 18.608 4.799 -1.479 1.00 94.00 79 MET A N 1
ATOM 620 C CA . MET A 1 79 ? 18.132 5.529 -0.300 1.00 94.00 79 MET A CA 1
ATOM 621 C C . MET A 1 79 ? 16.664 5.936 -0.435 1.00 94.00 79 MET A C 1
ATOM 623 O O . MET A 1 79 ? 15.913 5.769 0.520 1.00 94.00 79 MET A O 1
ATOM 627 N N . ALA A 1 80 ? 16.244 6.412 -1.608 1.00 93.56 80 ALA A N 1
ATOM 628 C CA . ALA A 1 80 ? 14.857 6.776 -1.874 1.00 93.56 80 ALA A CA 1
ATOM 629 C C . ALA A 1 80 ? 13.913 5.575 -1.706 1.00 93.56 80 ALA A C 1
ATOM 631 O O . ALA A 1 80 ? 12.866 5.714 -1.084 1.00 93.56 80 ALA A O 1
ATOM 632 N N . ILE A 1 81 ? 14.307 4.387 -2.180 1.00 93.06 81 ILE A N 1
ATOM 633 C CA . ILE A 1 81 ? 13.525 3.154 -2.006 1.00 93.06 81 ILE A CA 1
ATOM 634 C C . ILE A 1 81 ? 13.489 2.724 -0.532 1.00 93.06 81 ILE A C 1
ATOM 636 O O . ILE A 1 81 ? 12.412 2.465 -0.004 1.00 93.06 81 ILE A O 1
ATOM 640 N N . ILE A 1 82 ? 14.635 2.663 0.156 1.00 93.00 82 ILE A N 1
ATOM 641 C CA . ILE A 1 82 ? 14.701 2.192 1.553 1.00 93.00 82 ILE A CA 1
ATOM 642 C C . ILE A 1 82 ? 13.950 3.140 2.493 1.00 93.00 82 ILE A C 1
ATOM 644 O O . ILE A 1 82 ? 13.130 2.696 3.289 1.00 93.00 82 ILE A O 1
ATOM 648 N N . LEU A 1 83 ? 14.192 4.448 2.399 1.00 94.31 83 LEU A N 1
ATOM 649 C CA . LEU A 1 83 ? 13.507 5.427 3.246 1.00 94.31 83 LEU A CA 1
ATOM 650 C C . LEU A 1 83 ? 12.031 5.553 2.861 1.00 94.31 83 LEU A C 1
ATOM 652 O O . LEU A 1 83 ? 11.168 5.598 3.737 1.00 94.31 83 LEU A O 1
ATOM 656 N N . GLY A 1 84 ? 11.735 5.546 1.559 1.00 91.50 84 GLY A N 1
ATOM 657 C CA . GLY A 1 84 ? 10.373 5.625 1.038 1.00 91.50 84 GLY A CA 1
ATOM 658 C C . GLY A 1 84 ? 9.498 4.435 1.426 1.00 91.50 84 GLY A C 1
ATOM 659 O O . GLY A 1 84 ? 8.291 4.601 1.538 1.00 91.50 84 GLY A O 1
ATOM 660 N N . THR A 1 85 ? 10.085 3.262 1.680 1.00 92.56 85 THR A N 1
ATOM 661 C CA . THR A 1 85 ? 9.377 2.077 2.199 1.00 92.56 85 THR A CA 1
ATOM 662 C C . THR A 1 85 ? 9.391 1.992 3.722 1.00 92.56 85 THR A C 1
ATOM 664 O O . THR A 1 85 ? 8.388 1.607 4.323 1.00 92.56 85 THR A O 1
ATOM 667 N N . GLY A 1 86 ? 10.489 2.400 4.361 1.00 95.38 86 GLY A N 1
ATOM 668 C CA . GLY A 1 86 ? 10.630 2.396 5.815 1.00 95.38 86 GLY A CA 1
ATOM 669 C C . GLY A 1 86 ? 9.642 3.326 6.520 1.00 95.38 86 GLY A C 1
ATOM 670 O O . GLY A 1 86 ? 9.077 2.945 7.542 1.00 95.38 86 GLY A O 1
ATOM 671 N N . ILE A 1 87 ? 9.375 4.513 5.964 1.00 93.31 87 ILE A N 1
ATOM 672 C CA . ILE A 1 87 ? 8.419 5.467 6.552 1.00 93.31 87 ILE A CA 1
ATOM 673 C C . ILE A 1 87 ? 6.990 4.875 6.608 1.00 93.31 87 ILE A C 1
ATOM 675 O O . ILE A 1 87 ? 6.426 4.828 7.705 1.00 93.31 87 ILE A O 1
ATOM 679 N N . PRO A 1 88 ? 6.400 4.369 5.500 1.00 92.38 88 PRO A N 1
ATOM 680 C CA . PRO A 1 88 ? 5.123 3.655 5.542 1.00 92.38 88 PRO A CA 1
ATOM 681 C C . PRO A 1 88 ? 5.120 2.450 6.477 1.00 92.38 88 PRO A C 1
ATOM 683 O O . PRO A 1 88 ? 4.142 2.253 7.187 1.00 92.38 88 PRO A O 1
ATOM 686 N N . LEU A 1 89 ? 6.205 1.668 6.522 1.00 95.00 89 LEU A N 1
ATOM 687 C CA . LEU A 1 89 ? 6.295 0.508 7.409 1.00 95.00 89 LEU A CA 1
ATOM 688 C C . LEU A 1 89 ? 6.139 0.907 8.883 1.00 95.00 89 LEU A C 1
ATOM 690 O O . LEU A 1 89 ? 5.351 0.292 9.597 1.00 95.00 89 LEU A O 1
ATOM 694 N N . ILE A 1 90 ? 6.837 1.955 9.329 1.00 95.88 90 ILE A N 1
ATOM 695 C CA . ILE A 1 90 ? 6.706 2.474 10.700 1.00 95.88 90 ILE A CA 1
ATOM 696 C C . ILE A 1 90 ? 5.271 2.944 10.955 1.00 95.88 90 ILE A C 1
ATOM 698 O O . ILE A 1 90 ? 4.692 2.609 11.987 1.00 95.88 90 ILE A O 1
ATOM 702 N N . ALA A 1 91 ? 4.672 3.673 10.010 1.00 93.94 91 ALA A N 1
ATOM 703 C CA . ALA A 1 91 ? 3.288 4.123 10.137 1.00 93.94 91 ALA A CA 1
ATOM 704 C C . ALA A 1 91 ? 2.305 2.942 10.236 1.00 93.94 91 ALA A C 1
ATOM 706 O O . ALA A 1 91 ? 1.421 2.959 11.088 1.00 93.94 91 ALA A O 1
ATOM 707 N N . TYR A 1 92 ? 2.481 1.891 9.432 1.00 93.75 92 TYR A N 1
ATOM 708 C CA . TYR A 1 92 ? 1.662 0.683 9.522 1.00 93.75 92 TYR A CA 1
ATOM 709 C C . TYR A 1 92 ? 1.841 -0.036 10.854 1.00 93.75 92 TYR A C 1
ATOM 711 O O . TYR A 1 92 ? 0.842 -0.425 11.446 1.00 93.75 92 TYR A O 1
AT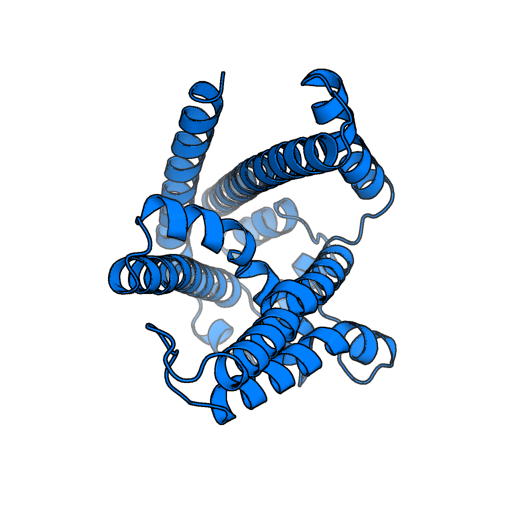OM 719 N N . ILE A 1 93 ? 3.065 -0.165 11.370 1.00 94.75 93 ILE A N 1
ATOM 720 C CA . ILE A 1 93 ? 3.299 -0.775 12.688 1.00 94.75 93 ILE A CA 1
ATOM 721 C C . ILE A 1 93 ? 2.590 0.024 13.787 1.00 94.75 93 ILE A C 1
ATOM 723 O O . ILE A 1 93 ? 1.884 -0.564 14.601 1.00 94.75 93 ILE A O 1
ATOM 727 N N . LEU A 1 94 ? 2.729 1.353 13.794 1.00 95.31 94 LEU A N 1
ATOM 728 C CA . LEU A 1 94 ? 2.074 2.218 14.781 1.00 95.31 94 LEU A CA 1
ATOM 729 C C . LEU A 1 94 ? 0.547 2.143 14.683 1.00 95.31 94 LEU A C 1
ATOM 731 O O . LEU A 1 94 ? -0.137 2.078 15.704 1.00 95.31 94 LEU A O 1
ATOM 735 N N . TRP A 1 95 ? 0.009 2.106 13.464 1.00 93.88 95 TRP A N 1
ATOM 736 C CA . TRP A 1 95 ? -1.421 1.923 13.230 1.00 93.88 95 TRP A CA 1
ATOM 737 C C . TRP A 1 95 ? -1.915 0.572 13.750 1.00 93.88 95 TRP A C 1
ATOM 739 O O . TRP A 1 95 ? -2.855 0.534 14.538 1.00 93.88 95 TRP A O 1
ATOM 749 N N . GLN A 1 96 ? -1.260 -0.527 13.364 1.00 92.00 96 GLN A N 1
ATOM 750 C CA . GLN A 1 96 ? -1.643 -1.876 13.788 1.00 92.00 96 GLN A CA 1
ATOM 751 C C . GLN A 1 96 ? -1.553 -2.027 15.310 1.00 92.00 96 GLN A C 1
ATOM 753 O O . GLN A 1 96 ? -2.489 -2.523 15.928 1.00 92.00 96 GLN A O 1
ATOM 758 N N . MET A 1 97 ? -0.485 -1.513 15.927 1.00 93.38 97 MET A N 1
ATOM 759 C CA . MET A 1 97 ? -0.331 -1.468 17.384 1.00 93.38 97 MET A CA 1
ATOM 760 C C . MET A 1 97 ? -1.463 -0.683 18.058 1.00 93.38 97 MET A C 1
ATOM 762 O O . MET A 1 97 ? -1.953 -1.083 19.106 1.00 93.38 97 MET A O 1
ATOM 766 N N . THR A 1 98 ? -1.902 0.423 17.461 1.00 93.06 98 THR A N 1
ATOM 767 C CA . THR A 1 98 ? -3.000 1.228 18.007 1.00 93.06 98 THR A CA 1
ATOM 768 C C . THR A 1 98 ? -4.329 0.482 17.933 1.00 93.06 98 THR A C 1
ATOM 770 O O . THR A 1 98 ? -5.024 0.367 18.938 1.00 93.06 98 THR A O 1
ATOM 773 N N . ILE A 1 99 ? -4.676 -0.058 16.764 1.00 91.06 99 ILE A N 1
ATOM 774 C CA . ILE A 1 99 ? -5.954 -0.745 16.554 1.00 91.06 99 ILE A CA 1
ATOM 775 C C . ILE A 1 99 ? -6.019 -2.037 17.379 1.00 91.06 99 ILE A C 1
ATOM 777 O O . ILE A 1 99 ? -6.913 -2.177 18.211 1.00 91.06 99 ILE A O 1
ATOM 781 N N . HIS A 1 100 ? -5.039 -2.933 17.250 1.00 91.00 100 HIS A N 1
ATOM 782 C CA . HIS A 1 100 ? -4.998 -4.178 18.029 1.00 91.00 100 HIS A CA 1
ATOM 783 C C . HIS A 1 100 ? -4.695 -3.958 19.516 1.00 91.00 100 HIS A C 1
ATOM 785 O O . HIS A 1 100 ? -4.928 -4.838 20.331 1.00 91.00 100 HIS A O 1
ATOM 791 N N . GLY A 1 101 ? -4.180 -2.790 19.901 1.00 93.00 101 GLY A N 1
ATOM 792 C CA . GLY A 1 101 ? -4.016 -2.432 21.305 1.00 93.00 101 GLY A CA 1
ATOM 793 C C . GLY A 1 101 ? -5.324 -1.999 21.963 1.00 93.00 101 GLY A C 1
ATOM 794 O O . GLY A 1 101 ? -5.538 -2.258 23.145 1.00 93.00 101 GLY A O 1
ATOM 795 N N . ILE A 1 102 ? -6.217 -1.351 21.213 1.00 92.56 102 ILE A N 1
ATOM 796 C CA . ILE A 1 102 ? -7.504 -0.856 21.720 1.00 92.56 102 ILE A CA 1
ATOM 797 C C . ILE A 1 102 ? -8.559 -1.963 21.728 1.00 92.56 102 ILE A C 1
ATOM 799 O O . ILE A 1 102 ? -9.327 -2.068 22.684 1.00 92.56 102 ILE A O 1
ATOM 803 N N . PHE A 1 103 ? -8.586 -2.805 20.698 1.00 90.94 103 PHE A N 1
ATOM 804 C CA . PHE A 1 103 ? -9.565 -3.881 20.567 1.00 90.94 103 PHE A CA 1
ATOM 805 C C . PHE A 1 103 ? -8.969 -5.232 20.954 1.00 90.94 103 PHE A C 1
ATOM 807 O O . PHE A 1 103 ? -7.874 -5.561 20.510 1.00 90.94 103 PHE A O 1
ATOM 814 N N . SER A 1 104 ? -9.721 -6.050 21.696 1.00 89.75 104 SER A N 1
ATOM 815 C CA . SER A 1 104 ? -9.463 -7.494 21.691 1.00 89.75 104 SER A CA 1
ATOM 816 C C . SER A 1 104 ? -9.767 -8.062 20.303 1.00 89.75 104 SER A C 1
ATOM 818 O O . SER A 1 104 ? -10.615 -7.535 19.572 1.00 89.75 104 SER A O 1
ATOM 820 N N . GLN A 1 105 ? -9.115 -9.158 19.936 1.00 85.25 105 GLN A N 1
ATOM 821 C CA . GLN A 1 105 ? -9.247 -9.824 18.645 1.00 85.25 105 GLN A CA 1
ATOM 822 C C . GLN A 1 105 ? -10.700 -10.210 18.356 1.00 85.25 105 GLN A C 1
ATOM 824 O O . GLN A 1 105 ? -11.174 -10.031 17.236 1.00 85.25 105 GLN A O 1
ATOM 829 N N . VAL A 1 106 ? -11.429 -10.696 19.366 1.00 85.94 106 VAL A N 1
ATOM 830 C CA . VAL A 1 106 ? -12.846 -11.074 19.224 1.00 85.94 106 VAL A CA 1
ATOM 831 C C . VAL A 1 106 ? -13.709 -9.849 18.927 1.00 85.94 106 VAL A C 1
ATOM 833 O O . VAL A 1 106 ? -14.469 -9.864 17.959 1.00 85.94 106 VAL A O 1
ATOM 836 N N . LYS A 1 107 ? -13.554 -8.767 19.706 1.00 84.44 107 LYS A N 1
ATOM 837 C CA . LYS A 1 107 ? -14.338 -7.541 19.507 1.00 84.44 107 LYS A CA 1
ATOM 838 C C . LYS A 1 107 ? -14.021 -6.908 18.150 1.00 84.44 107 LYS A C 1
ATOM 840 O O . LYS A 1 107 ? -14.929 -6.470 17.453 1.00 84.44 107 LYS A O 1
ATOM 845 N N . PHE A 1 108 ? -12.752 -6.912 17.739 1.00 85.00 108 PHE A N 1
ATOM 846 C CA . PHE A 1 108 ? -12.334 -6.401 16.434 1.00 85.00 108 PHE A CA 1
ATOM 847 C C . PHE A 1 108 ? -12.999 -7.146 15.269 1.00 85.00 108 PHE A C 1
ATOM 849 O O . PHE A 1 108 ? -13.533 -6.511 14.360 1.00 85.00 108 PHE A O 1
ATOM 856 N N . VAL A 1 109 ? -13.021 -8.483 15.315 1.00 84.94 109 VAL A N 1
ATOM 857 C CA . VAL A 1 109 ? -13.690 -9.296 14.288 1.00 84.94 109 VAL A CA 1
ATOM 858 C C . VAL A 1 109 ? -15.197 -9.059 14.285 1.00 84.94 109 VAL A C 1
ATOM 860 O O . VAL A 1 109 ? -15.777 -8.930 13.209 1.00 84.94 109 VAL A O 1
ATOM 863 N N . GLU A 1 110 ? -15.830 -8.949 15.453 1.00 85.38 110 GLU A N 1
ATOM 864 C CA . GLU A 1 110 ? -17.259 -8.635 15.555 1.00 85.38 110 GLU A CA 1
ATOM 865 C C . GLU A 1 110 ? -17.596 -7.307 14.857 1.00 85.38 110 GLU A C 1
ATOM 867 O O . GLU A 1 110 ? -18.482 -7.266 14.003 1.00 85.38 110 GLU A O 1
ATOM 872 N N . ILE A 1 111 ? -16.837 -6.248 15.152 1.00 81.81 111 ILE A N 1
ATOM 873 C CA . ILE A 1 111 ? -17.023 -4.912 14.568 1.00 81.81 111 ILE A CA 1
ATOM 874 C C . ILE A 1 111 ? -16.895 -4.946 13.044 1.00 81.81 111 ILE A C 1
ATOM 876 O O . ILE A 1 111 ? -17.763 -4.426 12.341 1.00 81.81 111 ILE A O 1
ATOM 880 N N . ILE A 1 112 ? -15.818 -5.546 12.527 1.00 78.50 112 ILE A N 1
ATOM 881 C CA . ILE A 1 112 ? -15.570 -5.599 11.081 1.00 78.50 112 ILE A CA 1
ATOM 882 C C . ILE A 1 112 ? -16.632 -6.446 10.385 1.00 78.50 112 ILE A C 1
ATOM 884 O O . ILE A 1 112 ? -17.081 -6.088 9.304 1.00 78.50 112 ILE A O 1
ATOM 888 N N . THR A 1 113 ? -17.100 -7.524 11.013 1.00 83.19 113 THR A N 1
ATOM 889 C CA . THR A 1 113 ? -18.150 -8.369 10.427 1.00 83.19 113 THR A CA 1
ATOM 890 C C . THR A 1 113 ? -19.495 -7.639 10.359 1.00 83.19 113 THR A C 1
ATOM 892 O O . THR A 1 113 ? -20.229 -7.789 9.386 1.00 83.19 113 THR A O 1
ATOM 895 N N . GLN A 1 114 ? -19.829 -6.832 11.372 1.00 84.25 114 GLN A N 1
ATOM 896 C CA . GLN A 1 114 ? -21.081 -6.070 11.406 1.00 84.25 114 GLN A CA 1
ATOM 897 C C . GLN A 1 114 ? -21.061 -4.863 10.463 1.00 84.25 114 GLN A C 1
ATOM 899 O O . GLN A 1 114 ? -22.071 -4.549 9.832 1.00 84.25 114 GLN A O 1
ATOM 904 N N . ASN A 1 115 ? -19.931 -4.158 10.382 1.00 83.31 115 ASN A N 1
ATOM 905 C CA . ASN A 1 115 ? -19.788 -2.966 9.556 1.00 83.31 115 ASN A CA 1
ATOM 906 C C . ASN A 1 115 ? -18.337 -2.830 9.049 1.00 83.31 115 ASN A C 1
ATOM 908 O O . ASN A 1 115 ? -17.552 -2.090 9.653 1.00 83.31 115 ASN A O 1
ATOM 912 N N . PRO A 1 116 ? -17.984 -3.497 7.928 1.00 80.50 116 PRO A N 1
ATOM 913 C CA . PRO A 1 116 ? -16.634 -3.508 7.349 1.00 80.50 116 PRO A CA 1
ATOM 914 C C . PRO A 1 116 ? -16.331 -2.192 6.616 1.00 80.50 116 PRO A C 1
ATOM 916 O O . PRO A 1 116 ? -15.995 -2.149 5.434 1.00 80.50 116 PRO A O 1
ATOM 919 N N . THR A 1 117 ? -16.523 -1.063 7.293 1.00 84.50 117 THR A N 1
ATOM 920 C CA . THR A 1 117 ? -16.290 0.269 6.739 1.00 84.50 117 THR A CA 1
ATOM 921 C C . THR A 1 117 ? -15.459 1.114 7.690 1.00 84.50 117 THR A C 1
ATOM 923 O O . THR A 1 117 ? -15.409 0.893 8.900 1.00 84.50 117 THR A O 1
ATOM 926 N N . LEU A 1 118 ? -14.848 2.165 7.141 1.00 83.75 118 LEU A N 1
ATOM 927 C CA . LEU A 1 118 ? -14.126 3.170 7.926 1.00 83.75 118 LEU A CA 1
ATOM 928 C C . LEU A 1 118 ? -15.034 3.830 8.978 1.00 83.75 118 LEU A C 1
ATOM 930 O O . LEU A 1 118 ? -14.569 4.197 10.056 1.00 83.75 118 LEU A O 1
ATOM 934 N N . ASN A 1 119 ? -16.335 3.934 8.686 1.00 86.00 119 ASN A N 1
ATOM 935 C CA . ASN A 1 119 ? -17.319 4.424 9.641 1.00 86.00 119 ASN A CA 1
ATOM 936 C C . ASN A 1 119 ? -17.512 3.434 10.801 1.00 86.00 119 ASN A C 1
ATOM 938 O O . ASN A 1 119 ? -17.457 3.847 11.958 1.00 86.00 119 ASN A O 1
ATOM 942 N N . GLY A 1 120 ? -17.654 2.138 10.501 1.00 87.50 120 GLY A N 1
ATOM 943 C CA . GLY A 1 120 ? -17.729 1.072 11.506 1.00 87.50 120 GLY A CA 1
ATOM 944 C C . GLY A 1 120 ? -16.530 1.080 12.454 1.00 87.50 120 GLY A C 1
ATOM 945 O O . GLY A 1 120 ? -16.708 1.094 13.671 1.00 87.50 120 GLY A O 1
ATOM 946 N N . LEU A 1 121 ? -15.315 1.209 11.907 1.00 88.50 121 LEU A N 1
ATOM 947 C CA . LEU A 1 121 ? -14.098 1.356 12.710 1.00 88.50 121 LEU A CA 1
ATOM 948 C C . LEU A 1 121 ? -14.148 2.601 13.608 1.00 88.50 121 LEU A C 1
ATOM 950 O O . LEU A 1 121 ? -13.803 2.527 14.785 1.00 88.50 121 LEU A O 1
ATOM 954 N N . SER A 1 122 ? -14.586 3.746 13.078 1.00 91.31 122 SER A N 1
ATOM 955 C CA . SER A 1 122 ? -14.647 4.991 13.853 1.00 91.31 122 SER A CA 1
ATOM 956 C C . SER A 1 122 ? -15.628 4.912 15.028 1.00 91.31 122 SER A C 1
ATOM 958 O O . SER A 1 122 ? -15.287 5.322 16.138 1.00 91.31 122 SER A O 1
ATOM 960 N N . LEU A 1 123 ? -16.806 4.317 14.807 1.00 89.94 123 LEU A N 1
ATOM 961 C CA . LEU A 1 123 ? -17.831 4.113 15.831 1.00 89.94 123 LEU A CA 1
ATOM 962 C C . LEU A 1 123 ? -17.326 3.177 16.924 1.00 89.94 123 LEU A C 1
ATOM 964 O O . LEU A 1 123 ? -17.432 3.490 18.108 1.00 89.94 123 LEU A O 1
ATOM 968 N N . ALA A 1 124 ? -16.696 2.077 16.525 1.00 89.69 124 ALA A N 1
ATOM 969 C CA . ALA A 1 124 ? -16.108 1.131 17.451 1.00 89.69 124 ALA A CA 1
ATOM 970 C C . ALA A 1 124 ? -14.997 1.744 18.307 1.00 89.69 124 ALA A C 1
ATOM 972 O O . ALA A 1 124 ? -14.932 1.494 19.512 1.00 89.69 124 ALA A O 1
ATOM 973 N N . VAL A 1 125 ? -14.131 2.570 17.709 1.00 91.31 125 VAL A N 1
ATOM 974 C CA . VAL A 1 125 ? -13.087 3.280 18.458 1.00 91.31 125 VAL A CA 1
ATOM 975 C C . VAL A 1 125 ? -13.736 4.216 19.471 1.00 91.31 125 VAL A C 1
ATOM 977 O O . VAL A 1 125 ? -13.300 4.256 20.621 1.00 91.31 125 VAL A O 1
ATOM 980 N N . SER A 1 126 ? -14.793 4.935 19.091 1.00 91.62 126 SER A N 1
ATOM 981 C CA . SER A 1 126 ? -15.529 5.792 20.022 1.00 91.62 126 SER A CA 1
ATOM 982 C C . SER A 1 126 ? -16.167 5.025 21.171 1.00 91.62 126 SER A C 1
ATOM 984 O O . SER A 1 126 ? -16.072 5.478 22.310 1.00 91.62 126 SER A O 1
ATOM 986 N N . GLU A 1 127 ? -16.765 3.870 20.897 1.00 89.25 127 GLU A N 1
ATOM 987 C CA . GLU A 1 127 ? -17.397 3.029 21.912 1.00 89.25 127 GLU A CA 1
ATOM 988 C C . GLU A 1 127 ? -16.365 2.461 22.895 1.00 89.25 127 GLU A C 1
ATOM 990 O O . GLU A 1 127 ? -16.520 2.599 24.106 1.00 89.25 127 GLU A O 1
ATOM 995 N N . VAL A 1 128 ? -15.273 1.878 22.390 1.00 88.94 128 VAL A N 1
ATOM 996 C CA . VAL A 1 128 ? -14.255 1.228 23.232 1.00 88.94 128 VAL A CA 1
ATOM 997 C C . VAL A 1 128 ? -13.436 2.237 24.029 1.00 88.94 128 VAL A C 1
ATOM 999 O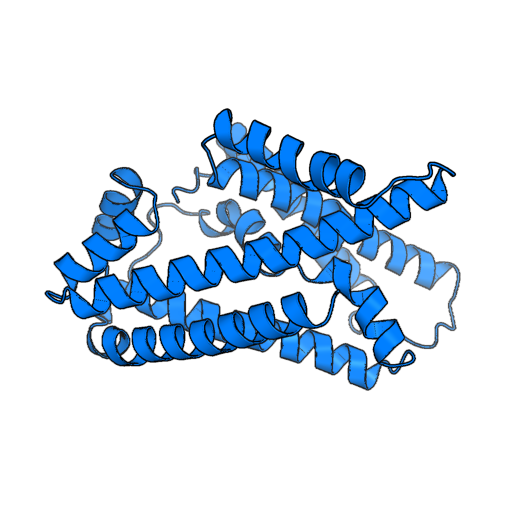 O . VAL A 1 128 ? -13.108 1.993 25.187 1.00 88.94 128 VAL A O 1
ATOM 1002 N N . THR A 1 129 ? -13.111 3.388 23.441 1.00 88.31 129 THR A N 1
ATOM 1003 C CA . THR A 1 129 ? -12.337 4.425 24.142 1.00 88.31 129 THR A CA 1
ATOM 1004 C C . THR A 1 129 ? -13.198 5.343 25.012 1.00 88.31 129 THR A C 1
ATOM 1006 O O . THR A 1 129 ? -12.645 6.129 25.788 1.00 88.31 129 THR A O 1
ATOM 1009 N N . GLY A 1 130 ? -14.528 5.279 24.870 1.00 89.44 130 GLY A N 1
ATOM 1010 C CA . GLY A 1 130 ? -15.479 6.206 25.487 1.00 89.44 130 GLY A CA 1
ATOM 1011 C C . GLY A 1 130 ? -15.364 7.645 24.967 1.00 89.44 130 GLY A C 1
ATOM 1012 O O . GLY A 1 130 ? -15.803 8.576 25.639 1.00 89.44 130 GLY A O 1
ATOM 1013 N N . SER A 1 131 ? -14.729 7.860 23.807 1.00 91.12 131 SER A N 1
ATOM 1014 C CA . SER A 1 131 ? -14.441 9.189 23.265 1.00 91.12 131 SER A CA 1
ATOM 1015 C C . SER A 1 131 ? -14.905 9.337 21.818 1.00 91.12 131 SER A C 1
ATOM 1017 O O . SER A 1 131 ? -14.301 8.819 20.874 1.00 91.12 131 SER A O 1
ATOM 1019 N N . THR A 1 132 ? -15.953 10.136 21.622 1.00 93.06 132 THR A N 1
ATOM 1020 C CA . THR A 1 132 ? -16.422 10.547 20.287 1.00 93.06 132 THR A CA 1
ATOM 1021 C C . THR A 1 132 ? -15.350 11.314 19.513 1.00 93.06 132 THR A C 1
ATOM 1023 O O . THR A 1 132 ? -15.250 11.187 18.296 1.00 93.06 132 THR A O 1
ATOM 1026 N N . LEU A 1 133 ? -14.485 12.051 20.217 1.00 93.62 133 LEU A N 1
ATOM 1027 C CA . LEU A 1 133 ? -13.373 12.777 19.610 1.00 93.62 133 LEU A CA 1
ATOM 1028 C C . LEU A 1 133 ? -12.379 11.829 18.923 1.00 93.62 133 LEU A C 1
ATOM 1030 O O . LEU A 1 133 ? -12.006 12.086 17.782 1.00 93.62 133 LEU A O 1
ATOM 1034 N N . ILE A 1 134 ? -11.983 10.725 19.568 1.00 92.00 134 ILE A N 1
ATOM 1035 C CA . ILE A 1 134 ? -11.006 9.785 18.989 1.00 92.00 134 ILE A CA 1
ATOM 1036 C C . ILE A 1 134 ? -11.576 9.125 17.728 1.00 92.00 134 ILE A C 1
ATOM 1038 O O . ILE A 1 134 ? -10.900 9.099 16.700 1.00 92.00 134 ILE A O 1
ATOM 1042 N N . GLY A 1 135 ? -12.829 8.661 17.768 1.00 92.69 135 GLY A N 1
ATOM 1043 C CA . GLY A 1 135 ? -13.481 8.090 16.584 1.00 92.69 135 GLY A CA 1
ATOM 1044 C C . GLY A 1 135 ? -13.603 9.096 15.439 1.00 92.69 135 GLY A C 1
ATOM 1045 O O . GLY A 1 135 ? -13.252 8.776 14.305 1.00 92.69 135 GLY A O 1
ATOM 1046 N N . ASN A 1 136 ? -13.981 10.346 15.725 1.00 93.88 136 ASN A N 1
ATOM 1047 C CA . ASN A 1 136 ? -14.044 11.401 14.708 1.00 93.88 136 ASN A CA 1
ATOM 1048 C C . ASN A 1 136 ? -12.685 11.649 14.041 1.00 93.88 136 ASN A C 1
ATOM 1050 O O . ASN A 1 136 ? -12.611 11.778 12.821 1.00 93.88 136 ASN A O 1
ATOM 1054 N N . VAL A 1 137 ? -11.598 11.685 14.816 1.00 93.31 137 VAL A N 1
ATOM 1055 C CA . VAL A 1 137 ? -10.246 11.867 14.265 1.00 93.31 137 VAL A CA 1
ATOM 1056 C C . VAL A 1 137 ? -9.844 10.663 13.415 1.00 93.31 137 VAL A C 1
ATOM 1058 O O . VAL A 1 137 ? -9.305 10.858 12.327 1.00 93.31 137 VAL A O 1
ATOM 1061 N N . VAL A 1 138 ? -10.128 9.435 13.867 1.00 93.88 138 VAL A N 1
ATOM 1062 C CA . VAL A 1 138 ? -9.897 8.216 13.074 1.00 93.88 138 VAL A CA 1
ATOM 1063 C C . VAL A 1 138 ? -10.632 8.308 11.738 1.00 93.88 138 VAL A C 1
ATOM 1065 O O . VAL A 1 138 ? -10.015 8.104 10.697 1.00 93.88 138 VAL A O 1
ATOM 1068 N N . SER A 1 139 ? -11.903 8.715 11.747 1.00 93.69 139 SER A N 1
ATOM 1069 C CA . SER A 1 139 ? -12.698 8.917 10.531 1.00 93.69 139 SER A CA 1
ATOM 1070 C C . SER A 1 139 ? -12.081 9.970 9.601 1.00 93.69 139 SER A C 1
ATOM 1072 O O . SER A 1 139 ? -11.873 9.706 8.416 1.00 93.69 139 SER A O 1
ATOM 1074 N N . ILE A 1 140 ? -11.690 11.135 10.133 1.00 93.88 140 ILE A N 1
ATOM 1075 C CA . ILE A 1 140 ? -11.030 12.203 9.364 1.00 93.88 140 ILE A CA 1
ATOM 1076 C C . ILE A 1 140 ? -9.725 11.701 8.739 1.00 93.88 140 ILE A C 1
ATOM 1078 O O . ILE A 1 140 ? -9.498 11.900 7.544 1.00 93.88 140 ILE A O 1
ATOM 1082 N N . PHE A 1 141 ? -8.872 11.029 9.516 1.00 94.50 141 PHE A N 1
ATOM 1083 C CA . PHE A 1 141 ? -7.631 10.442 9.016 1.00 94.50 141 PHE A CA 1
ATOM 1084 C C . PHE A 1 141 ? -7.906 9.443 7.886 1.00 94.50 141 PHE A C 1
ATOM 1086 O O . PHE A 1 141 ? -7.285 9.536 6.825 1.00 94.50 141 PHE A O 1
ATOM 1093 N N . SER A 1 142 ? -8.856 8.530 8.082 1.00 93.19 142 SER A N 1
ATOM 1094 C CA . SER A 1 142 ? -9.230 7.514 7.102 1.00 93.19 142 SER A CA 1
ATOM 1095 C C . SER A 1 142 ? -9.774 8.122 5.805 1.00 93.19 142 SER A C 1
ATOM 1097 O O . SER A 1 142 ? -9.371 7.699 4.721 1.00 93.19 142 SER A O 1
ATOM 1099 N N . ILE A 1 143 ? -10.613 9.159 5.887 1.00 93.62 143 ILE A N 1
ATOM 1100 C CA . ILE A 1 143 ? -11.128 9.889 4.718 1.00 93.62 143 ILE A CA 1
ATOM 1101 C C . ILE A 1 143 ? -9.987 10.595 3.974 1.00 93.62 143 ILE A C 1
ATOM 1103 O O . ILE A 1 143 ? -9.880 10.482 2.753 1.00 93.62 143 ILE A O 1
ATOM 1107 N N . LEU A 1 144 ? -9.089 11.281 4.687 1.00 94.31 144 LEU A N 1
ATOM 1108 C CA . LEU A 1 144 ? -7.925 11.934 4.078 1.00 94.31 144 LEU A CA 1
ATOM 1109 C C . LEU A 1 144 ? -6.979 10.921 3.422 1.00 94.31 144 LEU A C 1
ATOM 1111 O O . LEU A 1 144 ? -6.458 11.167 2.331 1.00 94.31 144 LEU A O 1
ATOM 1115 N N . ALA A 1 145 ? -6.757 9.772 4.059 1.00 92.06 145 ALA A N 1
ATOM 1116 C CA . ALA A 1 145 ? -5.965 8.681 3.505 1.00 92.06 145 ALA A CA 1
ATOM 1117 C C . ALA A 1 145 ? -6.589 8.131 2.217 1.00 92.06 145 ALA A C 1
ATOM 1119 O O . ALA A 1 145 ? -5.881 7.996 1.217 1.00 92.06 145 ALA A O 1
ATOM 1120 N N . LEU A 1 146 ? -7.905 7.906 2.211 1.00 91.81 146 LEU A N 1
ATOM 1121 C CA . LEU A 1 146 ? -8.644 7.444 1.039 1.00 91.81 146 LEU A CA 1
ATOM 1122 C C . LEU A 1 146 ? -8.552 8.457 -0.107 1.00 91.81 146 LEU A C 1
ATOM 1124 O O . LEU A 1 146 ? -8.135 8.089 -1.202 1.00 91.81 146 LEU A O 1
ATOM 1128 N N . ILE A 1 147 ? -8.861 9.734 0.141 1.00 92.38 147 ILE A N 1
ATOM 1129 C CA . ILE A 1 147 ? -8.840 10.780 -0.894 1.00 92.38 147 ILE A CA 1
ATOM 1130 C C . ILE A 1 147 ? -7.428 10.959 -1.460 1.00 92.38 147 ILE A C 1
ATOM 1132 O O . ILE A 1 147 ? -7.255 11.004 -2.677 1.00 92.38 147 ILE A O 1
ATOM 1136 N N . THR A 1 148 ? -6.402 11.036 -0.605 1.00 91.69 148 THR A N 1
ATOM 1137 C CA . THR A 1 148 ? -5.015 11.209 -1.078 1.00 91.69 148 THR A CA 1
ATOM 1138 C C . THR A 1 148 ? -4.530 10.019 -1.899 1.00 91.69 148 THR A C 1
ATOM 1140 O O . THR A 1 148 ? -3.878 10.221 -2.922 1.00 91.69 148 THR A O 1
ATOM 1143 N N . SER A 1 149 ? -4.873 8.794 -1.491 1.00 89.75 149 SER A N 1
ATOM 1144 C CA . SER A 1 149 ? -4.563 7.581 -2.253 1.00 89.75 149 SER A CA 1
ATOM 1145 C C . SER A 1 149 ? -5.291 7.572 -3.600 1.00 89.75 149 SER A C 1
ATOM 1147 O O . SER A 1 149 ? -4.662 7.406 -4.646 1.00 89.75 149 SER A O 1
ATOM 1149 N N . PHE A 1 150 ? -6.598 7.851 -3.591 1.00 89.94 150 PHE A N 1
ATOM 1150 C CA . PHE A 1 150 ? -7.425 7.894 -4.793 1.00 89.94 150 PHE A CA 1
ATOM 1151 C C . PHE A 1 150 ? -6.906 8.911 -5.812 1.00 89.94 150 PHE A C 1
ATOM 1153 O O . PHE A 1 150 ? -6.759 8.570 -6.984 1.00 89.94 150 PHE A O 1
ATOM 1160 N N . LEU A 1 151 ? -6.576 10.134 -5.382 1.00 89.38 151 LEU A N 1
ATOM 1161 C CA . LEU A 1 151 ? -6.018 11.162 -6.265 1.00 89.38 151 LEU A CA 1
ATOM 1162 C C . LEU A 1 151 ? -4.680 10.720 -6.870 1.00 89.38 151 LEU A C 1
ATOM 1164 O O . LEU A 1 151 ? -4.489 10.856 -8.077 1.00 89.38 151 LEU A O 1
ATOM 1168 N N . GLY A 1 152 ? -3.783 10.152 -6.059 1.00 85.69 152 GLY A N 1
ATOM 1169 C CA . GLY A 1 152 ? -2.482 9.670 -6.525 1.00 85.69 152 GLY A CA 1
ATOM 1170 C C . GLY A 1 152 ? -2.600 8.571 -7.585 1.00 85.69 152 GLY A C 1
ATOM 1171 O O . GLY A 1 152 ? -2.001 8.678 -8.655 1.00 85.69 152 GLY A O 1
ATOM 1172 N N . VAL A 1 153 ? -3.415 7.544 -7.323 1.00 86.56 153 VAL A N 1
ATOM 1173 C CA . VAL A 1 153 ? -3.632 6.437 -8.270 1.00 86.56 153 VAL A CA 1
ATOM 1174 C C . VAL A 1 153 ? -4.375 6.907 -9.520 1.00 86.56 153 VAL A C 1
ATOM 1176 O O . VAL A 1 153 ? -4.019 6.506 -10.624 1.00 86.56 153 VAL A O 1
ATOM 1179 N N . SER A 1 154 ? -5.358 7.796 -9.377 1.00 89.12 154 SER A N 1
ATOM 1180 C CA . SER A 1 154 ? -6.125 8.325 -10.510 1.00 89.12 154 SER A CA 1
ATOM 1181 C C . SER A 1 154 ? -5.259 9.123 -11.478 1.00 89.12 154 SER A C 1
ATOM 1183 O O . SER A 1 154 ? -5.393 8.965 -12.688 1.00 89.12 154 SER A O 1
ATOM 1185 N N . LEU A 1 155 ? -4.348 9.956 -10.964 1.00 86.25 155 LEU A N 1
ATOM 1186 C CA . LEU A 1 155 ? -3.387 10.687 -11.793 1.00 86.25 155 LEU A CA 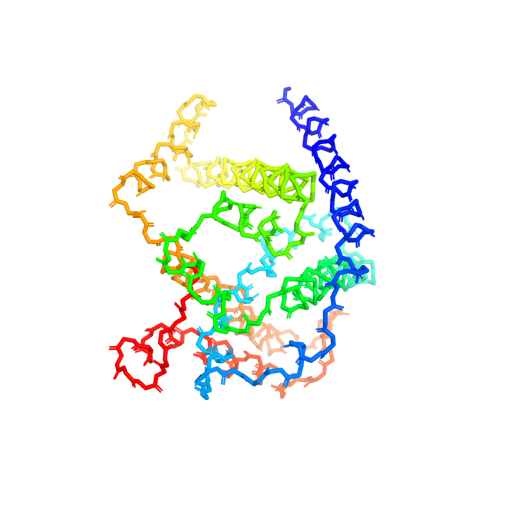1
ATOM 1187 C C . LEU A 1 155 ? -2.423 9.730 -12.498 1.00 86.25 155 LEU A C 1
ATOM 1189 O O . LEU A 1 155 ? -2.215 9.857 -13.701 1.00 86.25 155 LEU A O 1
ATOM 1193 N N . ALA A 1 156 ? -1.902 8.731 -11.780 1.00 85.12 156 ALA A N 1
ATOM 1194 C CA . ALA A 1 156 ? -1.022 7.725 -12.368 1.00 85.12 156 ALA A CA 1
ATOM 1195 C C . ALA A 1 156 ? -1.718 6.919 -13.479 1.00 85.12 156 ALA A C 1
ATOM 1197 O O . ALA A 1 156 ? -1.113 6.661 -14.518 1.00 85.12 156 ALA A O 1
ATOM 1198 N N . LEU A 1 157 ? -2.988 6.546 -13.288 1.00 88.69 157 LEU A N 1
ATOM 1199 C CA . LEU A 1 157 ? -3.780 5.846 -14.299 1.00 88.69 157 LEU A CA 1
ATOM 1200 C C . LEU A 1 157 ? -4.077 6.745 -15.504 1.00 88.69 157 LEU A C 1
ATOM 1202 O O . LEU A 1 157 ? -3.946 6.292 -16.638 1.00 88.69 157 LEU A O 1
ATOM 1206 N N . PHE A 1 158 ? -4.430 8.010 -15.264 1.00 90.00 158 PHE A N 1
ATOM 1207 C CA . PHE A 1 158 ? -4.669 8.999 -16.315 1.00 90.00 158 PHE A CA 1
ATOM 1208 C C . PHE A 1 158 ? -3.431 9.175 -17.204 1.00 90.00 158 PHE A C 1
ATOM 1210 O O . PHE A 1 158 ? -3.534 9.074 -18.427 1.00 90.00 158 PHE A O 1
ATOM 1217 N N . ASP A 1 159 ? -2.257 9.371 -16.597 1.00 86.19 159 ASP A N 1
ATOM 1218 C CA . ASP A 1 159 ? -0.987 9.529 -17.313 1.00 86.19 159 ASP A CA 1
ATOM 1219 C C . ASP A 1 159 ? -0.574 8.230 -18.027 1.00 86.19 159 ASP A C 1
ATOM 1221 O O . ASP A 1 159 ? -0.155 8.255 -19.185 1.00 86.19 159 ASP A O 1
ATOM 1225 N N . CYS A 1 160 ? -0.749 7.073 -17.377 1.00 86.25 160 CYS A N 1
ATOM 1226 C CA . CYS A 1 160 ? -0.457 5.769 -17.975 1.00 86.25 160 CYS A CA 1
ATOM 1227 C C . CYS A 1 160 ? -1.319 5.501 -19.215 1.00 86.25 160 CYS A C 1
ATOM 1229 O O . CYS A 1 160 ? -0.816 5.017 -20.232 1.00 86.25 160 CYS A O 1
ATOM 1231 N N . LEU A 1 161 ? -2.607 5.838 -19.151 1.00 90.12 161 LEU A N 1
ATOM 1232 C CA . LEU A 1 161 ? -3.526 5.670 -20.265 1.00 90.12 161 LEU A CA 1
ATOM 1233 C C . LEU A 1 161 ? -3.208 6.643 -21.412 1.00 90.12 161 LEU A C 1
ATOM 1235 O O . LEU A 1 161 ? -3.273 6.243 -22.574 1.00 90.12 161 LEU A O 1
ATOM 1239 N N . ASP A 1 162 ? -2.808 7.881 -21.110 1.00 90.06 162 ASP A N 1
ATOM 1240 C CA . ASP A 1 162 ? -2.345 8.844 -22.119 1.00 90.06 162 ASP A CA 1
ATOM 1241 C C . ASP A 1 162 ? -1.115 8.314 -22.869 1.00 90.06 162 ASP A C 1
ATOM 1243 O O . ASP A 1 162 ? -1.079 8.284 -24.103 1.00 90.06 162 ASP A O 1
ATOM 1247 N N . ASP A 1 163 ? -0.122 7.823 -22.127 1.00 87.50 163 ASP A N 1
ATOM 1248 C CA . ASP A 1 163 ? 1.097 7.241 -22.687 1.00 87.50 163 ASP A CA 1
ATOM 1249 C C . ASP A 1 163 ? 0.811 5.983 -23.517 1.00 87.50 163 ASP A C 1
ATOM 1251 O O . ASP A 1 163 ? 1.409 5.790 -24.582 1.00 87.50 163 ASP A O 1
ATOM 1255 N N . LEU A 1 164 ? -0.122 5.135 -23.074 1.00 89.88 164 LEU A N 1
ATOM 1256 C CA . LEU A 1 164 ? -0.543 3.947 -23.814 1.00 89.88 164 LEU A CA 1
ATOM 1257 C C . LEU A 1 164 ? -1.207 4.320 -25.145 1.00 89.88 164 LEU A C 1
ATOM 1259 O O . LEU A 1 164 ? -0.831 3.778 -26.185 1.00 89.88 164 LEU A O 1
ATOM 1263 N N . LEU A 1 165 ? -2.155 5.262 -25.136 1.00 91.75 165 LEU A N 1
ATOM 1264 C CA . LEU A 1 165 ? -2.874 5.690 -26.340 1.00 91.75 165 LEU A CA 1
ATOM 1265 C C . LEU A 1 165 ? -1.933 6.353 -27.355 1.00 91.75 165 LEU A C 1
ATOM 1267 O O . LEU A 1 165 ? -2.030 6.076 -28.552 1.00 91.75 165 LEU A O 1
ATOM 1271 N N . LYS A 1 166 ? -0.952 7.138 -26.892 1.00 89.56 166 LYS A N 1
ATOM 1272 C CA . LYS A 1 166 ? 0.098 7.698 -27.760 1.00 89.56 166 LYS A CA 1
ATOM 1273 C C . LYS A 1 166 ? 0.944 6.616 -28.427 1.00 89.56 166 LYS A C 1
ATOM 1275 O O . LYS A 1 166 ? 1.239 6.742 -29.612 1.00 89.56 166 LYS A O 1
ATOM 1280 N N . ARG A 1 167 ? 1.306 5.543 -27.711 1.00 90.75 167 ARG A N 1
ATOM 1281 C CA . ARG A 1 167 ? 2.094 4.426 -28.274 1.00 90.75 167 ARG A CA 1
ATOM 1282 C C . ARG A 1 167 ? 1.377 3.693 -29.406 1.00 90.75 167 ARG A C 1
ATOM 1284 O O . ARG A 1 167 ? 2.044 3.184 -30.298 1.00 90.75 167 ARG A O 1
ATOM 1291 N N . ILE A 1 168 ? 0.046 3.662 -29.387 1.00 93.19 168 ILE A N 1
ATOM 1292 C CA . ILE A 1 168 ? -0.779 3.073 -30.454 1.00 93.19 168 ILE A CA 1
ATOM 1293 C C . ILE A 1 168 ? -1.305 4.119 -31.454 1.00 93.19 168 ILE A C 1
ATOM 1295 O O . ILE A 1 168 ? -2.225 3.835 -32.215 1.00 93.19 168 ILE A O 1
ATOM 1299 N N . ASN A 1 169 ? -0.723 5.327 -31.472 1.00 90.69 169 ASN A N 1
ATOM 1300 C CA . ASN A 1 169 ? -1.088 6.444 -32.354 1.00 90.69 169 ASN A CA 1
ATOM 1301 C C . ASN A 1 169 ? -2.553 6.920 -32.244 1.00 90.69 169 ASN A C 1
ATOM 1303 O O . ASN A 1 169 ? -3.087 7.528 -33.174 1.00 90.69 169 ASN A O 1
ATOM 1307 N N . VAL A 1 170 ? -3.204 6.714 -31.096 1.00 91.12 170 VAL A N 1
ATOM 1308 C CA . VAL A 1 170 ? -4.559 7.211 -30.825 1.00 91.12 170 VAL A CA 1
ATOM 1309 C C . VAL A 1 170 ? -4.476 8.572 -30.134 1.00 91.12 170 VAL A C 1
ATOM 1311 O O . VAL A 1 170 ? -4.014 8.693 -29.001 1.00 91.12 170 VAL A O 1
ATOM 1314 N N . ARG A 1 171 ? -4.951 9.626 -30.811 1.00 83.81 171 ARG A N 1
ATOM 1315 C CA . ARG A 1 171 ? -5.044 10.975 -30.229 1.00 83.81 171 ARG A CA 1
ATOM 1316 C C . ARG A 1 171 ? -6.298 11.097 -29.368 1.00 83.81 171 ARG A C 1
ATOM 1318 O O . ARG A 1 171 ? -7.415 10.960 -29.867 1.00 83.81 171 ARG A O 1
ATOM 1325 N N . THR A 1 172 ? -6.111 11.445 -28.101 1.00 84.38 172 THR A N 1
ATOM 1326 C CA . THR A 1 172 ? -7.198 11.587 -27.124 1.00 84.38 172 THR A CA 1
ATOM 1327 C C . THR A 1 172 ? -7.137 12.966 -26.477 1.00 84.38 172 THR A C 1
ATOM 1329 O O . THR A 1 172 ? -6.061 13.518 -26.268 1.00 84.38 172 THR A O 1
ATOM 1332 N N . ASN A 1 173 ? -8.297 13.564 -26.194 1.00 89.81 173 ASN A N 1
ATOM 1333 C CA . ASN A 1 173 ? -8.375 14.815 -25.438 1.00 89.81 173 ASN A CA 1
ATOM 1334 C C . ASN A 1 173 ? -8.556 14.524 -23.938 1.00 89.81 173 ASN A C 1
ATOM 1336 O O . ASN A 1 173 ? -8.971 13.433 -23.550 1.00 89.81 173 ASN A O 1
ATOM 1340 N N . ARG A 1 174 ? -8.287 15.514 -23.077 1.00 88.62 174 ARG A N 1
ATOM 1341 C CA . ARG A 1 174 ? -8.337 15.322 -21.613 1.00 88.62 174 ARG A CA 1
ATOM 1342 C C . ARG A 1 174 ? -9.694 14.818 -21.110 1.00 88.62 174 ARG A C 1
ATOM 1344 O O . ARG A 1 174 ? -9.728 14.057 -20.153 1.00 88.62 174 ARG A O 1
ATOM 1351 N N . LEU A 1 175 ? -10.794 15.212 -21.758 1.00 91.50 175 LEU A N 1
ATOM 1352 C CA . LEU A 1 175 ? -12.141 14.786 -21.371 1.00 91.50 175 LEU A CA 1
ATOM 1353 C C . LEU A 1 175 ? -12.370 13.298 -21.655 1.00 91.50 175 LEU A C 1
ATOM 1355 O O . LEU A 1 175 ? -12.764 12.567 -20.753 1.00 91.50 175 LEU A O 1
ATOM 1359 N N . ARG A 1 176 ? -12.072 12.825 -22.872 1.00 91.19 176 ARG A N 1
ATOM 1360 C CA . ARG A 1 176 ? -12.172 11.398 -23.222 1.00 91.19 176 ARG A CA 1
ATOM 1361 C C . ARG A 1 176 ? -11.241 10.549 -22.365 1.00 91.19 176 ARG A C 1
ATOM 1363 O O . ARG A 1 176 ? -11.647 9.489 -21.905 1.00 91.19 176 ARG A O 1
ATOM 1370 N N . LEU A 1 177 ? -10.028 11.038 -22.118 1.00 92.62 177 LEU A N 1
ATOM 1371 C CA . LEU A 1 177 ? -9.069 10.368 -21.248 1.00 92.62 177 LEU A CA 1
ATOM 1372 C C . LEU A 1 177 ? -9.603 10.258 -19.813 1.00 92.62 177 LEU A C 1
ATOM 1374 O O . LEU A 1 177 ? -9.532 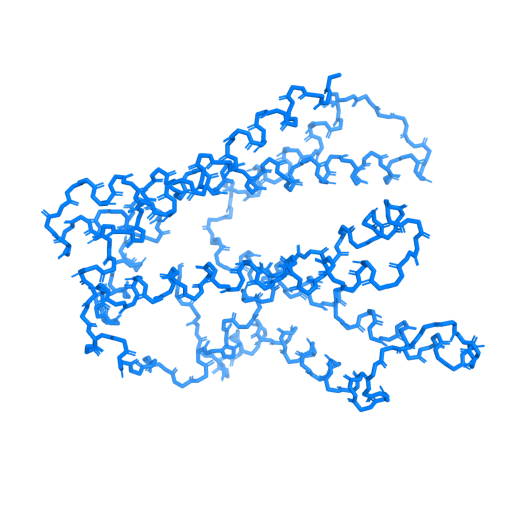9.189 -19.217 1.00 92.62 177 LEU A O 1
ATOM 1378 N N . GLY A 1 178 ? -10.222 11.323 -19.293 1.00 92.75 178 GLY A N 1
ATOM 1379 C CA . GLY A 1 178 ? -10.897 11.310 -17.996 1.00 92.75 178 GLY A CA 1
ATOM 1380 C C . GLY A 1 178 ? -12.039 10.295 -17.946 1.00 92.75 178 GLY A C 1
ATOM 1381 O O . GLY A 1 178 ? -12.080 9.475 -17.036 1.00 92.75 178 GLY A O 1
ATOM 1382 N N . VAL A 1 179 ? -12.918 10.278 -18.952 1.00 94.25 179 VAL A N 1
ATOM 1383 C CA . VAL A 1 179 ? -14.009 9.289 -19.041 1.00 94.25 179 VAL A CA 1
ATOM 1384 C C . VAL A 1 179 ? -13.454 7.862 -19.009 1.00 94.25 179 VAL A C 1
ATOM 1386 O O . VAL A 1 179 ? -13.913 7.055 -18.208 1.00 94.25 179 VAL A O 1
ATOM 1389 N N . LEU A 1 180 ? -12.432 7.560 -19.813 1.00 93.25 180 LEU A N 1
ATOM 1390 C CA . LEU A 1 180 ? -11.811 6.231 -19.848 1.00 93.25 180 LEU A CA 1
ATOM 1391 C C . LEU A 1 180 ? -11.070 5.872 -18.551 1.00 93.25 180 LEU A C 1
ATOM 1393 O O . LEU A 1 180 ? -10.989 4.698 -18.207 1.00 93.25 180 LEU A O 1
ATOM 1397 N N . THR A 1 181 ? -10.546 6.864 -17.831 1.00 92.75 181 THR A N 1
ATOM 1398 C CA . THR A 1 181 ? -9.839 6.664 -16.557 1.00 92.75 181 THR A CA 1
ATOM 1399 C C . THR A 1 181 ? -10.812 6.373 -15.415 1.00 92.75 181 THR A C 1
ATOM 1401 O O . THR A 1 181 ? -10.550 5.496 -14.600 1.00 92.75 181 THR A O 1
ATOM 1404 N N . PHE A 1 182 ? -11.930 7.102 -15.338 1.00 93.88 182 PHE A N 1
ATOM 1405 C CA . PHE A 1 182 ? -12.799 7.097 -14.156 1.00 93.88 182 PHE A CA 1
ATOM 1406 C C . PHE A 1 182 ? -14.066 6.254 -14.305 1.00 93.88 182 PHE A C 1
ATOM 1408 O O . PHE A 1 182 ? -14.491 5.644 -13.327 1.00 93.88 182 PHE A O 1
ATOM 1415 N N . ILE A 1 183 ? -14.675 6.183 -15.494 1.00 95.19 183 ILE A N 1
ATOM 1416 C CA . ILE A 1 183 ? -15.938 5.447 -15.665 1.00 95.19 183 ILE A CA 1
ATOM 1417 C C . ILE A 1 183 ? -15.771 3.943 -15.421 1.00 95.19 183 ILE A C 1
ATOM 1419 O O . ILE A 1 183 ? -16.588 3.407 -14.676 1.00 95.19 183 ILE A O 1
ATOM 1423 N N . PRO A 1 184 ? -14.751 3.241 -15.960 1.00 93.81 184 PRO A N 1
ATOM 1424 C CA . PRO A 1 184 ? -14.636 1.803 -15.729 1.00 93.81 184 PRO A CA 1
ATOM 1425 C C . PRO A 1 184 ? -14.437 1.437 -14.246 1.00 93.81 184 PRO A C 1
ATOM 1427 O O . PRO A 1 184 ? -15.179 0.577 -13.769 1.00 93.81 184 PRO A O 1
ATOM 1430 N N . PRO A 1 185 ? -13.539 2.096 -13.476 1.00 92.12 185 PRO A N 1
ATOM 1431 C CA . PRO A 1 185 ? -13.427 1.837 -12.039 1.00 92.12 185 PRO A CA 1
ATOM 1432 C C . PRO A 1 185 ? -14.698 2.167 -11.252 1.00 92.12 185 PRO A C 1
ATOM 1434 O O . PRO A 1 185 ? -15.070 1.402 -10.368 1.00 92.12 185 PRO A O 1
ATOM 1437 N N . VAL A 1 186 ? -15.388 3.270 -11.575 1.00 92.44 186 VAL A N 1
ATOM 1438 C CA . VAL A 1 186 ? -16.654 3.636 -10.913 1.00 92.44 186 VAL A CA 1
ATOM 1439 C C . VAL A 1 186 ? -17.737 2.607 -11.211 1.00 92.44 186 VAL A C 1
ATOM 1441 O O . VAL A 1 186 ? -18.418 2.162 -10.295 1.00 92.44 186 VAL A O 1
ATOM 1444 N N . PHE A 1 187 ? -17.875 2.192 -12.470 1.00 93.94 187 PHE A N 1
ATOM 1445 C CA . PHE A 1 187 ? -18.807 1.140 -12.855 1.00 93.94 187 PHE A CA 1
ATOM 1446 C C . PHE A 1 187 ? -18.510 -0.140 -12.072 1.00 93.94 187 PHE A C 1
ATOM 1448 O O . PHE A 1 187 ? -19.397 -0.666 -11.413 1.00 93.94 187 PHE A O 1
ATOM 1455 N N . PHE A 1 188 ? -17.254 -0.591 -12.047 1.00 92.44 188 PHE A N 1
ATOM 1456 C CA . PHE A 1 188 ? -16.860 -1.764 -11.269 1.00 92.44 188 PHE A CA 1
ATOM 1457 C C . PHE A 1 188 ? -17.213 -1.625 -9.779 1.00 92.44 188 PHE A C 1
ATOM 1459 O O . PHE A 1 188 ? -17.819 -2.531 -9.219 1.00 92.44 188 PHE A O 1
ATOM 1466 N N . ALA A 1 189 ? -16.929 -0.476 -9.160 1.00 90.44 189 ALA A N 1
ATOM 1467 C CA . ALA A 1 189 ? -17.229 -0.221 -7.750 1.00 90.44 189 ALA A CA 1
ATOM 1468 C C . ALA A 1 189 ? -18.736 -0.202 -7.419 1.00 90.44 189 ALA A C 1
ATOM 1470 O O . ALA A 1 189 ? -19.109 -0.475 -6.282 1.00 90.44 189 ALA A O 1
ATOM 1471 N N . LEU A 1 190 ? -19.606 0.108 -8.388 1.00 91.50 190 LEU A N 1
ATOM 1472 C CA . LEU A 1 190 ? -21.062 0.076 -8.198 1.00 91.50 190 LEU A CA 1
ATOM 1473 C C . LEU A 1 190 ? -21.638 -1.348 -8.217 1.00 91.50 190 LEU A C 1
ATOM 1475 O O . LEU A 1 190 ? -22.672 -1.583 -7.597 1.00 91.50 190 LEU A O 1
ATOM 1479 N N . PHE A 1 191 ? -20.994 -2.285 -8.920 1.00 93.00 191 PHE A N 1
ATOM 1480 C CA . PHE A 1 191 ? -21.481 -3.666 -9.069 1.00 93.00 191 PHE A CA 1
ATOM 1481 C C . PHE A 1 191 ? -20.696 -4.692 -8.248 1.00 93.00 191 PHE A C 1
ATOM 1483 O O . PHE A 1 191 ? -21.201 -5.784 -8.001 1.00 93.00 191 PHE A O 1
ATOM 1490 N N . TYR A 1 192 ? -19.477 -4.362 -7.825 1.00 90.06 192 TYR A N 1
ATOM 1491 C CA . TYR A 1 192 ? -18.605 -5.244 -7.062 1.00 90.06 192 TYR A CA 1
ATOM 1492 C C . TYR A 1 192 ? -18.234 -4.601 -5.723 1.00 90.06 192 TYR A C 1
ATOM 1494 O O . TYR A 1 192 ? -17.377 -3.721 -5.651 1.00 90.06 192 TYR A O 1
ATOM 1502 N N . THR A 1 193 ? -18.897 -5.043 -4.654 1.00 83.81 193 THR A N 1
ATOM 1503 C CA . THR A 1 193 ? -18.797 -4.437 -3.315 1.00 83.81 193 THR A CA 1
ATOM 1504 C C . THR A 1 193 ? -17.756 -5.095 -2.409 1.00 83.81 193 THR A C 1
ATOM 1506 O O . THR A 1 193 ? -17.464 -4.572 -1.337 1.00 83.81 193 THR A O 1
ATOM 1509 N N . ASP A 1 194 ? -17.186 -6.232 -2.817 1.00 86.44 194 ASP A N 1
ATOM 1510 C CA . ASP A 1 194 ? -16.184 -6.965 -2.038 1.00 86.44 194 ASP A CA 1
ATOM 1511 C C . ASP A 1 194 ? -14.787 -6.348 -2.224 1.00 86.44 194 ASP A C 1
ATOM 1513 O O . ASP A 1 194 ? -13.975 -6.771 -3.053 1.00 86.44 194 ASP A O 1
ATOM 1517 N N . PHE A 1 195 ? -14.515 -5.293 -1.457 1.00 83.56 195 PHE A N 1
ATOM 1518 C CA . PHE A 1 195 ? -13.254 -4.560 -1.535 1.00 83.56 195 PHE A CA 1
ATOM 1519 C C . PHE A 1 195 ? -12.036 -5.454 -1.274 1.00 83.56 195 PHE A C 1
ATOM 1521 O O . PHE A 1 195 ? -11.040 -5.347 -1.992 1.00 83.56 195 PHE A O 1
ATOM 1528 N N . LEU A 1 196 ? -12.102 -6.339 -0.275 1.00 84.25 196 LEU A N 1
ATOM 1529 C CA . LEU A 1 196 ? -10.956 -7.145 0.134 1.00 84.25 196 LEU A CA 1
ATOM 1530 C C . LEU A 1 196 ? -10.579 -8.168 -0.938 1.00 84.25 196 LEU A C 1
ATOM 1532 O O . LEU A 1 196 ? -9.397 -8.335 -1.246 1.00 84.25 196 LEU A O 1
ATOM 1536 N N . ASN A 1 197 ? -11.567 -8.804 -1.562 1.00 86.25 197 ASN A N 1
ATOM 1537 C CA . ASN A 1 197 ? -11.315 -9.737 -2.649 1.00 86.25 197 ASN A CA 1
ATOM 1538 C C . ASN A 1 197 ? -10.791 -9.013 -3.902 1.00 86.25 197 ASN A C 1
ATOM 1540 O O . ASN A 1 197 ? -9.809 -9.457 -4.499 1.00 86.25 197 ASN A O 1
ATOM 1544 N N . ALA A 1 198 ? -11.349 -7.845 -4.256 1.00 89.44 198 ALA A N 1
ATOM 1545 C CA . ALA A 1 198 ? -10.793 -7.011 -5.332 1.00 89.44 198 ALA A CA 1
ATOM 1546 C C . ALA A 1 198 ? -9.330 -6.621 -5.057 1.00 89.44 198 ALA A C 1
ATOM 1548 O O . ALA A 1 198 ? -8.480 -6.726 -5.945 1.00 89.44 198 ALA A O 1
ATOM 1549 N N . LEU A 1 199 ? -9.024 -6.207 -3.824 1.00 89.00 199 LEU A N 1
ATOM 1550 C CA . LEU A 1 199 ? -7.675 -5.845 -3.398 1.00 89.00 199 LEU A CA 1
ATOM 1551 C C . LEU A 1 199 ? -6.722 -7.047 -3.447 1.00 89.00 199 LEU A C 1
ATOM 1553 O O . LEU A 1 199 ? -5.578 -6.901 -3.874 1.00 89.00 199 LEU A O 1
ATOM 1557 N N . SER A 1 200 ? -7.192 -8.235 -3.064 1.00 87.50 200 SER A N 1
ATOM 1558 C CA . SER A 1 200 ? -6.423 -9.481 -3.123 1.00 87.50 200 SER A CA 1
ATOM 1559 C C . SER A 1 200 ? -6.039 -9.849 -4.561 1.00 87.50 200 SER A C 1
ATOM 1561 O O . SER A 1 200 ? -4.862 -10.084 -4.844 1.00 87.50 200 SER A O 1
ATOM 1563 N N . TYR A 1 201 ? -6.990 -9.802 -5.503 1.00 88.25 201 TYR A N 1
ATOM 1564 C CA . TYR A 1 201 ? -6.710 -10.029 -6.927 1.00 88.25 201 TYR A CA 1
ATOM 1565 C C . TYR A 1 201 ? -5.788 -8.961 -7.525 1.00 88.25 201 TYR A C 1
ATOM 1567 O O . TYR A 1 201 ? -4.874 -9.289 -8.288 1.00 88.25 201 TYR A O 1
ATOM 1575 N N . ALA A 1 202 ? -5.980 -7.689 -7.164 1.00 89.94 202 ALA A N 1
ATOM 1576 C CA . ALA A 1 202 ? -5.069 -6.621 -7.566 1.00 89.94 202 ALA A CA 1
ATOM 1577 C C . ALA A 1 202 ? -3.644 -6.893 -7.058 1.00 89.94 202 ALA A C 1
ATOM 1579 O O . ALA A 1 202 ? -2.684 -6.777 -7.822 1.00 89.94 202 ALA A O 1
ATOM 1580 N N . GLY A 1 203 ? -3.514 -7.338 -5.807 1.00 90.25 203 GLY A N 1
ATOM 1581 C CA . GLY A 1 203 ? -2.251 -7.750 -5.206 1.00 90.25 203 GLY A CA 1
ATOM 1582 C C . GLY A 1 203 ? -1.596 -8.916 -5.919 1.00 90.25 203 GLY A C 1
ATOM 1583 O O . GLY A 1 203 ? -0.409 -8.850 -6.217 1.00 90.25 203 GLY A O 1
ATOM 1584 N N . GLN A 1 204 ? -2.368 -9.937 -6.280 1.00 90.31 204 GLN A N 1
ATOM 1585 C CA . GLN A 1 204 ? -1.893 -11.084 -7.049 1.00 90.31 204 GLN A CA 1
ATOM 1586 C C . GLN A 1 204 ? -1.294 -10.665 -8.400 1.00 90.31 204 GLN A C 1
ATOM 1588 O O . GLN A 1 204 ? -0.164 -11.040 -8.730 1.00 90.31 204 GLN A O 1
ATOM 1593 N N . MET A 1 205 ? -2.026 -9.860 -9.177 1.00 90.69 205 MET A N 1
ATOM 1594 C CA . MET A 1 205 ? -1.544 -9.342 -10.463 1.00 90.69 205 MET A CA 1
ATOM 1595 C C . MET A 1 205 ? -0.318 -8.446 -10.274 1.00 90.69 205 MET A C 1
ATOM 1597 O O . MET A 1 205 ? 0.656 -8.524 -11.029 1.00 90.69 205 MET A O 1
ATOM 1601 N N . PHE A 1 206 ? -0.331 -7.627 -9.223 1.00 91.44 206 PHE A N 1
ATOM 1602 C CA . PHE A 1 206 ? 0.792 -6.778 -8.873 1.00 91.44 206 PHE A CA 1
ATOM 1603 C C . PHE A 1 206 ? 2.025 -7.588 -8.455 1.00 91.44 206 PHE A C 1
ATOM 1605 O O . PHE A 1 206 ? 3.132 -7.213 -8.825 1.00 91.44 206 PHE A O 1
ATOM 1612 N N . THR A 1 207 ? 1.885 -8.721 -7.764 1.00 93.38 207 THR A N 1
ATOM 1613 C CA . THR A 1 207 ? 3.003 -9.624 -7.437 1.00 93.38 207 THR A CA 1
ATOM 1614 C C . THR A 1 207 ? 3.646 -10.198 -8.690 1.00 93.38 207 THR A C 1
ATOM 1616 O O . THR A 1 207 ? 4.875 -10.256 -8.782 1.00 93.38 207 THR A O 1
ATOM 1619 N N . PHE A 1 208 ? 2.849 -10.570 -9.690 1.00 92.94 208 PHE A N 1
ATOM 1620 C CA . PHE A 1 208 ? 3.393 -11.058 -10.952 1.00 92.94 208 PHE A CA 1
ATOM 1621 C C . PHE A 1 208 ? 4.284 -10.003 -11.630 1.00 92.94 208 PHE A C 1
ATOM 1623 O O . PHE A 1 208 ? 5.460 -10.256 -11.902 1.00 92.94 208 PHE A O 1
ATOM 1630 N N . TYR A 1 209 ? 3.754 -8.799 -11.852 1.00 89.94 209 TYR A N 1
ATOM 1631 C CA . TYR A 1 209 ? 4.488 -7.715 -12.515 1.00 89.94 209 TYR A CA 1
ATOM 1632 C C . TYR A 1 209 ? 5.593 -7.098 -11.638 1.00 89.94 209 TYR A C 1
ATOM 1634 O O . TYR A 1 209 ? 6.622 -6.675 -12.154 1.00 89.94 209 TYR A O 1
ATOM 1642 N N . GLY A 1 210 ? 5.374 -7.002 -10.330 1.00 91.06 210 GLY A N 1
ATOM 1643 C CA . GLY A 1 210 ? 6.229 -6.275 -9.392 1.00 91.06 210 GLY A CA 1
ATOM 1644 C C . GLY A 1 210 ? 7.331 -7.125 -8.770 1.00 91.06 210 GLY A C 1
ATOM 1645 O O . GLY A 1 210 ? 8.324 -6.572 -8.308 1.00 91.06 210 GLY A O 1
ATOM 1646 N N . LEU A 1 211 ? 7.194 -8.455 -8.783 1.00 92.81 211 LEU A N 1
ATOM 1647 C CA . LEU A 1 211 ? 8.154 -9.366 -8.158 1.00 92.81 211 LEU A CA 1
ATOM 1648 C C . LEU A 1 211 ? 8.608 -10.481 -9.105 1.00 92.81 211 LEU A C 1
ATOM 1650 O O . LEU A 1 211 ? 9.801 -10.580 -9.391 1.00 92.81 211 LEU A O 1
ATOM 1654 N N . VAL A 1 212 ? 7.686 -11.279 -9.650 1.00 94.81 212 VAL A N 1
ATOM 1655 C CA . VAL A 1 212 ? 8.037 -12.454 -10.477 1.00 94.81 212 VAL A CA 1
ATOM 1656 C C . VAL A 1 212 ? 8.759 -12.039 -11.763 1.00 94.81 212 VAL A C 1
ATOM 1658 O O . VAL A 1 212 ? 9.855 -12.523 -12.061 1.00 94.81 212 VAL A O 1
ATOM 1661 N N . LEU A 1 213 ? 8.175 -11.107 -12.515 1.00 94.50 213 LEU A N 1
ATOM 1662 C CA . LEU A 1 213 ? 8.727 -10.645 -13.786 1.00 94.50 213 LEU A CA 1
ATOM 1663 C C . LEU A 1 213 ? 10.067 -9.892 -13.610 1.00 94.50 213 LEU A C 1
ATOM 1665 O O . LEU A 1 213 ? 11.022 -10.247 -14.307 1.00 94.50 213 LEU A O 1
ATOM 1669 N N . PRO A 1 214 ? 10.228 -8.947 -12.658 1.00 92.81 214 PRO A N 1
ATOM 1670 C CA . PRO A 1 214 ? 11.498 -8.266 -12.410 1.00 92.81 214 PRO A CA 1
ATOM 1671 C C . PRO A 1 214 ? 12.615 -9.208 -11.962 1.00 92.81 214 PRO A C 1
ATOM 1673 O O . PRO A 1 214 ? 13.763 -9.024 -12.367 1.00 92.81 214 PRO A O 1
ATOM 1676 N N . VAL A 1 215 ? 12.300 -10.254 -11.190 1.00 95.25 215 VAL A N 1
ATOM 1677 C CA . VAL A 1 215 ? 13.270 -11.298 -10.831 1.00 95.25 215 VAL A CA 1
ATOM 1678 C C . VAL A 1 215 ? 13.757 -12.042 -12.076 1.00 95.25 215 VAL A C 1
ATOM 1680 O O . VAL A 1 215 ? 14.968 -12.200 -12.264 1.00 95.25 215 VAL A O 1
ATOM 1683 N N . GLY A 1 216 ? 12.842 -12.439 -12.966 1.00 94.94 216 GLY A N 1
ATOM 1684 C CA . GLY A 1 216 ? 13.188 -13.063 -14.246 1.00 94.94 216 GLY A CA 1
ATOM 1685 C C . GLY A 1 216 ? 14.034 -12.149 -15.140 1.00 94.94 216 GLY A C 1
ATOM 1686 O O . GLY A 1 216 ? 15.046 -12.583 -15.700 1.00 94.94 216 GLY A O 1
ATOM 1687 N N . MET A 1 217 ? 13.676 -10.863 -15.219 1.00 94.06 217 MET A N 1
ATOM 1688 C CA . MET A 1 217 ? 14.444 -9.848 -15.946 1.00 94.06 217 MET A CA 1
ATOM 1689 C C . MET A 1 217 ? 15.850 -9.680 -15.367 1.00 94.06 217 MET A C 1
ATOM 1691 O O . MET A 1 217 ? 16.817 -9.686 -16.124 1.00 94.06 217 MET A O 1
ATOM 1695 N N . ALA A 1 218 ? 15.988 -9.584 -14.043 1.00 94.44 218 ALA A N 1
ATOM 1696 C CA . ALA A 1 218 ? 17.280 -9.449 -13.377 1.00 94.44 218 ALA A CA 1
ATOM 1697 C C . ALA A 1 218 ? 18.170 -10.678 -13.610 1.00 94.44 218 ALA A C 1
ATOM 1699 O O . ALA A 1 218 ? 19.361 -10.537 -13.891 1.00 94.44 218 ALA A O 1
ATOM 1700 N N . TRP A 1 219 ? 17.600 -11.884 -13.543 1.00 94.81 219 TRP A N 1
ATOM 1701 C CA . TRP A 1 219 ? 18.324 -13.121 -13.831 1.00 94.81 219 TRP A CA 1
ATOM 1702 C C . TRP A 1 219 ? 18.827 -13.167 -15.277 1.00 94.81 219 TRP A C 1
ATOM 1704 O O . TRP A 1 219 ? 20.006 -13.443 -15.515 1.00 94.81 219 TRP A O 1
ATOM 1714 N N . ARG A 1 220 ? 17.964 -12.838 -16.247 1.00 95.00 220 ARG A N 1
ATOM 1715 C CA . ARG A 1 220 ? 18.335 -12.799 -17.668 1.00 95.00 220 ARG A CA 1
ATOM 1716 C C . ARG A 1 220 ? 19.360 -11.702 -17.962 1.00 95.00 220 ARG A C 1
ATOM 1718 O O . ARG A 1 220 ? 20.334 -11.967 -18.661 1.00 95.00 220 ARG A O 1
ATOM 1725 N N . ALA A 1 221 ? 19.197 -10.512 -17.386 1.00 94.19 221 ALA A N 1
ATOM 1726 C CA . ALA A 1 221 ? 20.127 -9.397 -17.549 1.00 94.19 221 ALA A CA 1
ATOM 1727 C C . ALA A 1 221 ? 21.530 -9.733 -17.024 1.00 94.19 221 ALA A C 1
ATOM 1729 O O . ALA A 1 221 ? 22.511 -9.440 -17.695 1.00 94.19 221 ALA A O 1
ATOM 1730 N N . ARG A 1 222 ? 21.645 -10.417 -15.876 1.00 93.75 222 ARG A N 1
ATOM 1731 C CA . ARG A 1 222 ? 22.946 -10.845 -15.325 1.00 93.75 222 ARG A CA 1
ATOM 1732 C C . ARG A 1 222 ? 23.690 -11.845 -16.212 1.00 93.75 222 ARG A C 1
ATOM 1734 O O . ARG A 1 222 ? 24.918 -11.864 -16.173 1.00 93.75 222 ARG A O 1
ATOM 1741 N N . LYS A 1 223 ? 22.960 -12.675 -16.968 1.00 92.19 223 LYS A N 1
ATOM 1742 C CA . LYS A 1 223 ? 23.532 -13.630 -17.932 1.00 92.19 223 LYS A CA 1
ATOM 1743 C C . LYS A 1 223 ? 23.962 -12.955 -19.232 1.00 92.19 223 LYS A C 1
ATOM 1745 O O . LYS A 1 223 ? 25.030 -13.263 -19.737 1.00 92.19 223 LYS A O 1
ATOM 1750 N N . LEU A 1 224 ? 23.125 -12.062 -19.763 1.00 95.12 224 LEU A N 1
ATOM 1751 C CA . LEU A 1 224 ? 23.404 -11.352 -21.015 1.00 95.12 224 LEU A CA 1
ATOM 1752 C C . LEU A 1 224 ? 24.485 -10.279 -20.850 1.00 95.12 224 LEU A C 1
ATOM 1754 O O . LEU A 1 224 ? 25.257 -10.047 -21.772 1.00 95.12 224 LEU A O 1
ATOM 1758 N N . TYR A 1 225 ? 24.547 -9.651 -19.675 1.00 93.94 225 TYR A N 1
ATOM 1759 C CA . TYR A 1 225 ? 25.455 -8.548 -19.375 1.00 93.94 225 TYR A CA 1
ATOM 1760 C C . TYR A 1 225 ? 26.234 -8.846 -18.077 1.00 93.94 225 TYR A C 1
ATOM 1762 O O . TYR A 1 225 ? 25.809 -8.467 -16.974 1.00 93.94 225 TYR A O 1
ATOM 1770 N N . PRO A 1 226 ? 27.368 -9.569 -18.169 1.00 89.31 226 PRO A N 1
ATOM 1771 C CA . PRO A 1 226 ? 28.237 -9.867 -17.028 1.00 89.31 226 PRO A CA 1
ATOM 1772 C C . PRO A 1 226 ? 28.766 -8.612 -16.315 1.00 89.31 226 PRO A C 1
ATOM 1774 O O . PRO A 1 226 ? 28.787 -8.576 -15.085 1.00 89.31 226 PRO A O 1
ATOM 1777 N N . ASP A 1 227 ? 29.057 -7.552 -17.068 1.00 90.31 227 ASP A N 1
ATOM 1778 C CA . ASP A 1 227 ? 29.737 -6.343 -16.580 1.00 90.31 227 ASP A CA 1
ATOM 1779 C C . ASP A 1 227 ? 28.773 -5.190 -16.250 1.00 90.31 227 ASP A C 1
ATOM 1781 O O . ASP A 1 227 ? 29.061 -4.016 -16.471 1.00 90.31 227 ASP A O 1
ATOM 1785 N N . LEU A 1 228 ? 27.578 -5.517 -15.742 1.00 87.69 228 LEU A N 1
ATOM 1786 C CA . LEU A 1 228 ? 26.599 -4.498 -15.351 1.00 87.69 228 LEU A CA 1
ATOM 1787 C C . LEU A 1 228 ? 27.172 -3.566 -14.266 1.00 87.69 228 LEU A C 1
ATOM 1789 O O . LEU A 1 228 ? 27.688 -4.060 -13.261 1.00 87.69 228 LEU A O 1
ATOM 1793 N N . PRO A 1 229 ? 26.967 -2.240 -14.385 1.00 84.25 229 PRO A N 1
ATOM 1794 C CA . PRO A 1 229 ? 27.493 -1.255 -13.435 1.00 84.25 229 PRO A CA 1
ATOM 1795 C C . PRO A 1 229 ? 26.888 -1.390 -12.030 1.00 84.25 229 PRO A C 1
ATOM 1797 O O . PRO A 1 229 ? 27.467 -0.923 -11.052 1.00 84.25 229 PRO A O 1
ATOM 1800 N N . TYR A 1 230 ? 25.722 -2.033 -11.911 1.00 86.31 230 TYR A N 1
ATOM 1801 C CA . TYR A 1 230 ? 25.080 -2.307 -10.634 1.00 86.31 230 TYR A CA 1
ATOM 1802 C C . TYR A 1 230 ? 24.491 -3.714 -10.576 1.00 86.31 230 TYR A C 1
ATOM 1804 O O . TYR A 1 230 ? 23.809 -4.171 -11.497 1.00 86.31 230 TYR A O 1
ATOM 1812 N N . ARG A 1 231 ? 24.700 -4.381 -9.436 1.00 87.19 231 ARG A N 1
ATOM 1813 C CA . ARG A 1 231 ? 24.089 -5.665 -9.086 1.00 87.19 231 ARG A CA 1
ATOM 1814 C C . ARG A 1 231 ? 23.693 -5.650 -7.614 1.00 87.19 231 ARG A C 1
ATOM 1816 O O . ARG A 1 231 ? 24.514 -5.360 -6.748 1.00 87.19 231 ARG A O 1
ATOM 1823 N N . VAL A 1 232 ? 22.431 -5.977 -7.331 1.00 86.81 232 VAL A N 1
ATOM 1824 C CA . VAL A 1 232 ? 21.959 -6.126 -5.947 1.00 86.81 232 VAL A CA 1
ATOM 1825 C C . VAL A 1 232 ? 22.649 -7.314 -5.264 1.00 86.81 232 VAL A C 1
ATOM 1827 O O . VAL A 1 232 ? 22.889 -8.351 -5.891 1.00 86.81 232 VAL A O 1
ATOM 1830 N N . ILE A 1 233 ? 22.965 -7.146 -3.979 1.00 87.81 233 ILE A N 1
ATOM 1831 C CA . ILE A 1 233 ? 23.628 -8.147 -3.131 1.00 87.81 233 ILE A CA 1
ATOM 1832 C C . ILE A 1 233 ? 22.724 -9.391 -2.977 1.00 87.81 233 ILE A C 1
ATOM 1834 O O . ILE A 1 233 ? 21.503 -9.314 -3.113 1.00 87.81 233 ILE A O 1
ATOM 1838 N N . GLY A 1 234 ? 23.326 -10.558 -2.724 1.00 89.06 234 GLY A N 1
ATOM 1839 C CA . GLY A 1 234 ? 22.615 -11.827 -2.490 1.00 89.06 234 GLY A CA 1
ATOM 1840 C C . GLY A 1 234 ? 22.607 -12.792 -3.681 1.00 89.06 234 GLY A C 1
ATOM 1841 O O . GLY A 1 234 ? 22.138 -13.924 -3.560 1.00 89.06 234 GLY A O 1
ATOM 1842 N N . GLY A 1 235 ? 23.172 -12.380 -4.820 1.00 90.38 235 GLY A N 1
ATOM 1843 C CA . GLY A 1 235 ? 23.423 -13.269 -5.954 1.00 90.38 235 GLY A CA 1
ATOM 1844 C C . GLY A 1 235 ? 22.152 -13.922 -6.502 1.00 90.38 235 GLY A C 1
ATOM 1845 O O . GLY A 1 235 ? 21.088 -13.306 -6.541 1.00 90.38 235 GLY A O 1
ATOM 1846 N N . ASN A 1 236 ? 22.269 -15.156 -6.992 1.00 91.88 236 ASN A N 1
ATOM 1847 C CA . ASN A 1 236 ? 21.125 -15.896 -7.536 1.00 91.88 236 ASN A CA 1
ATOM 1848 C C . ASN A 1 236 ? 20.215 -16.466 -6.441 1.00 91.88 236 ASN A C 1
ATOM 1850 O O . ASN A 1 236 ? 19.041 -16.698 -6.707 1.00 91.88 236 ASN A O 1
ATOM 1854 N N . LEU A 1 237 ? 20.727 -16.645 -5.219 1.00 94.25 237 LEU A N 1
ATOM 1855 C CA . LEU A 1 237 ? 19.935 -17.137 -4.095 1.00 94.25 237 LEU A CA 1
ATOM 1856 C C . LEU A 1 237 ? 18.848 -16.130 -3.702 1.00 94.25 237 LEU A C 1
ATOM 1858 O O . LEU A 1 237 ? 17.698 -16.522 -3.534 1.00 94.25 237 LEU A O 1
ATOM 1862 N N . SER A 1 238 ? 19.172 -14.833 -3.630 1.00 94.75 238 SER A N 1
ATOM 1863 C CA . SER A 1 238 ? 18.163 -13.806 -3.340 1.00 94.75 238 SER A CA 1
ATOM 1864 C C . SER A 1 238 ? 17.090 -13.716 -4.426 1.00 94.75 238 SER A C 1
ATOM 1866 O O . SER A 1 238 ? 15.916 -13.553 -4.105 1.00 94.75 238 SER A O 1
ATOM 1868 N N . LEU A 1 239 ? 17.465 -13.897 -5.699 1.00 94.69 239 LEU A N 1
ATOM 1869 C CA . LEU A 1 239 ? 16.506 -13.988 -6.804 1.00 94.69 239 LEU A CA 1
ATOM 1870 C C . LEU A 1 239 ? 15.599 -15.218 -6.671 1.00 94.69 239 LEU A C 1
ATOM 1872 O O . LEU A 1 239 ? 14.394 -15.100 -6.861 1.00 94.69 239 LEU A O 1
ATOM 1876 N N . LEU A 1 240 ? 16.154 -16.380 -6.315 1.00 95.88 240 LEU A N 1
ATOM 1877 C CA . LEU A 1 240 ? 15.372 -17.600 -6.111 1.00 95.88 240 LEU A CA 1
ATOM 1878 C C . LEU A 1 240 ? 14.378 -17.444 -4.953 1.00 95.88 240 LEU A C 1
ATOM 1880 O O . LEU A 1 240 ? 13.209 -17.776 -5.112 1.00 95.88 240 LEU A O 1
ATOM 1884 N N . ILE A 1 241 ? 14.815 -16.896 -3.817 1.00 96.44 241 ILE A N 1
ATOM 1885 C CA . ILE A 1 241 ? 13.942 -16.647 -2.661 1.00 96.44 241 ILE A CA 1
ATOM 1886 C C . ILE A 1 241 ? 12.821 -15.671 -3.040 1.00 96.44 241 ILE A C 1
ATOM 1888 O O . ILE A 1 241 ? 11.656 -15.942 -2.761 1.00 96.44 241 ILE A O 1
ATOM 1892 N N . ALA A 1 242 ? 13.149 -14.571 -3.723 1.00 95.38 242 ALA A N 1
ATOM 1893 C CA . ALA A 1 242 ? 12.158 -13.606 -4.194 1.00 95.38 242 ALA A CA 1
ATOM 1894 C C . ALA A 1 242 ? 11.148 -14.238 -5.166 1.00 95.38 242 ALA A C 1
ATOM 1896 O O . ALA A 1 242 ? 9.954 -13.958 -5.073 1.00 95.38 242 ALA A O 1
ATOM 1897 N N . LEU A 1 243 ? 11.606 -15.123 -6.059 1.00 96.62 243 LEU A N 1
ATOM 1898 C CA . LEU A 1 243 ? 10.734 -15.872 -6.961 1.00 96.62 243 LEU A CA 1
ATOM 1899 C C . LEU A 1 243 ? 9.787 -16.792 -6.186 1.00 96.62 243 LEU A C 1
ATOM 1901 O O . LEU A 1 243 ? 8.589 -16.769 -6.443 1.00 96.62 243 LEU A O 1
ATOM 1905 N N . LEU A 1 244 ? 10.302 -17.573 -5.233 1.00 96.69 244 LEU A N 1
ATOM 1906 C CA . LEU A 1 244 ? 9.491 -18.487 -4.425 1.00 96.69 244 LEU A CA 1
ATOM 1907 C C . LEU A 1 244 ? 8.445 -17.733 -3.597 1.00 96.69 244 LEU A C 1
ATOM 1909 O O . LEU A 1 244 ? 7.287 -18.141 -3.575 1.00 96.69 244 LEU A O 1
ATOM 1913 N N . LEU A 1 245 ? 8.817 -16.609 -2.979 1.00 95.19 245 LEU A N 1
ATOM 1914 C CA . LEU A 1 245 ? 7.877 -15.750 -2.253 1.00 95.19 245 LEU A CA 1
ATOM 1915 C C . LEU A 1 245 ? 6.828 -15.137 -3.185 1.00 95.19 245 LEU A C 1
ATOM 1917 O O . LEU A 1 245 ? 5.648 -15.117 -2.846 1.00 95.19 245 LEU A O 1
ATOM 1921 N N . GLY A 1 246 ? 7.229 -14.678 -4.372 1.00 95.12 246 GLY A N 1
ATOM 1922 C CA . GLY A 1 246 ? 6.292 -14.153 -5.362 1.00 95.12 246 GLY A CA 1
ATOM 1923 C C . GLY A 1 246 ? 5.310 -15.209 -5.854 1.00 95.12 246 GLY A C 1
ATOM 1924 O O . GLY A 1 246 ? 4.116 -14.942 -5.928 1.00 95.12 246 GLY A O 1
ATOM 1925 N N . LEU A 1 247 ? 5.784 -16.426 -6.122 1.00 95.88 247 LEU A N 1
ATOM 1926 C CA . LEU A 1 247 ? 4.924 -17.548 -6.489 1.00 95.88 247 LEU A CA 1
ATOM 1927 C C . LEU A 1 247 ? 3.992 -17.944 -5.342 1.00 95.88 247 LEU A C 1
ATOM 1929 O O . LEU A 1 247 ? 2.823 -18.207 -5.601 1.00 95.88 247 LEU A O 1
ATOM 1933 N N . LEU A 1 248 ? 4.466 -17.944 -4.094 1.00 94.44 248 LEU A N 1
ATOM 1934 C CA . LEU A 1 248 ? 3.626 -18.198 -2.924 1.00 94.44 248 LEU A CA 1
ATOM 1935 C C . LEU A 1 248 ? 2.476 -17.185 -2.859 1.00 94.44 248 LEU A C 1
ATOM 1937 O O . LEU A 1 248 ? 1.320 -17.590 -2.924 1.00 94.44 248 LEU A O 1
ATOM 1941 N N . ILE A 1 249 ? 2.790 -15.885 -2.803 1.00 93.94 249 ILE A N 1
ATOM 1942 C CA . ILE A 1 249 ? 1.798 -14.800 -2.700 1.00 93.94 249 ILE A CA 1
ATOM 1943 C C . ILE A 1 249 ? 0.819 -14.852 -3.880 1.00 93.94 249 ILE A C 1
ATOM 1945 O O . ILE A 1 249 ? -0.390 -14.748 -3.689 1.00 93.94 249 ILE A O 1
ATOM 1949 N N . MET A 1 250 ? 1.320 -15.082 -5.098 1.00 94.00 250 MET A N 1
ATOM 1950 C CA . MET A 1 250 ? 0.491 -15.170 -6.301 1.00 94.00 250 MET A CA 1
ATOM 1951 C C . MET A 1 250 ? -0.497 -16.348 -6.266 1.00 94.00 250 MET A C 1
ATOM 1953 O O . MET A 1 250 ? -1.532 -16.291 -6.928 1.00 94.00 250 MET A O 1
ATOM 1957 N N . ASN A 1 251 ? -0.197 -17.410 -5.513 1.00 94.38 251 ASN A N 1
ATOM 1958 C CA . ASN A 1 251 ? -1.074 -18.572 -5.376 1.00 94.38 251 ASN A CA 1
ATOM 1959 C C . ASN A 1 251 ? -2.009 -18.507 -4.161 1.00 94.38 251 ASN A C 1
ATOM 1961 O O . ASN A 1 251 ? -2.938 -19.309 -4.086 1.00 94.38 251 ASN A O 1
ATOM 1965 N N . VAL A 1 252 ? -1.828 -17.556 -3.240 1.00 93.62 252 VAL A N 1
ATOM 1966 C CA . VAL A 1 252 ? -2.664 -17.437 -2.034 1.00 93.62 252 VAL A CA 1
ATOM 1967 C C . VAL A 1 252 ? -4.165 -17.360 -2.347 1.00 93.62 252 VAL A C 1
ATOM 1969 O O . VAL A 1 252 ? -4.901 -18.142 -1.746 1.00 93.62 252 VAL A O 1
ATOM 1972 N N . PRO A 1 253 ? -4.654 -16.533 -3.298 1.00 91.31 253 PRO A N 1
ATOM 1973 C CA . PRO A 1 253 ? -6.086 -16.496 -3.607 1.00 91.31 253 PRO A CA 1
ATOM 1974 C C . PRO A 1 253 ? -6.647 -17.854 -4.060 1.00 91.31 253 PRO A C 1
ATOM 1976 O O . PRO A 1 253 ? -7.745 -18.235 -3.661 1.00 91.31 253 PRO A O 1
ATOM 1979 N N . PHE A 1 254 ? -5.878 -18.633 -4.830 1.00 92.25 254 PHE A N 1
ATOM 1980 C CA . PHE A 1 254 ? -6.281 -19.984 -5.235 1.00 92.25 254 PHE A CA 1
ATOM 1981 C C . PHE A 1 254 ? -6.300 -20.955 -4.053 1.00 92.25 254 PHE A C 1
ATOM 1983 O O . PHE A 1 254 ? -7.236 -21.737 -3.920 1.00 92.25 254 PHE A O 1
ATOM 1990 N N . LEU A 1 255 ? -5.304 -20.878 -3.167 1.00 93.12 255 LEU A N 1
ATOM 1991 C CA . LEU A 1 255 ? -5.234 -21.711 -1.965 1.00 93.12 255 LEU A CA 1
ATOM 1992 C C . LEU A 1 255 ? -6.383 -21.423 -0.988 1.00 93.12 255 LEU A C 1
ATOM 1994 O O . LEU A 1 255 ? -6.884 -22.357 -0.364 1.00 93.12 255 LEU A O 1
ATOM 1998 N N . ILE A 1 256 ? -6.827 -20.167 -0.887 1.00 91.44 256 ILE A N 1
ATOM 1999 C CA . ILE A 1 256 ? -8.027 -19.791 -0.125 1.00 91.44 256 ILE A CA 1
ATOM 2000 C C . ILE A 1 256 ? -9.273 -20.406 -0.776 1.00 91.44 256 ILE A C 1
ATOM 2002 O O . ILE A 1 256 ? -10.054 -21.069 -0.098 1.00 91.44 256 ILE A O 1
ATOM 2006 N N . ASN A 1 257 ? -9.432 -20.265 -2.096 1.00 89.62 257 ASN A N 1
ATOM 2007 C CA . ASN A 1 257 ? -10.580 -20.820 -2.826 1.00 89.62 257 ASN A CA 1
ATOM 2008 C C . ASN A 1 257 ? -10.651 -22.357 -2.771 1.00 89.62 257 ASN A C 1
ATOM 2010 O O . ASN A 1 257 ? -11.741 -22.923 -2.809 1.00 89.62 257 ASN A O 1
ATOM 2014 N N . TRP A 1 258 ? -9.509 -23.041 -2.673 1.00 92.62 258 TRP A N 1
ATOM 2015 C CA . TRP A 1 258 ? -9.431 -24.496 -2.500 1.00 92.62 258 TRP A CA 1
ATOM 2016 C C . TRP A 1 258 ? -9.560 -24.963 -1.042 1.00 92.62 258 TRP A C 1
ATOM 2018 O O . TRP A 1 258 ? -9.553 -26.165 -0.791 1.00 92.62 258 TRP A O 1
ATOM 2028 N N . GLY A 1 259 ? -9.675 -24.044 -0.078 1.00 90.56 259 GLY A N 1
ATOM 2029 C CA . GLY A 1 259 ? -9.832 -24.368 1.343 1.00 90.56 259 GLY A CA 1
ATOM 2030 C C . GLY A 1 259 ? -8.541 -24.769 2.066 1.00 90.56 259 GLY A C 1
ATOM 2031 O O . GLY A 1 259 ? -8.602 -25.224 3.205 1.00 90.56 259 GLY A O 1
ATOM 2032 N N . TYR A 1 260 ? -7.369 -24.593 1.445 1.00 91.44 260 TYR A N 1
ATOM 2033 C CA . TYR A 1 260 ? -6.071 -24.840 2.089 1.00 91.44 260 TYR A CA 1
ATOM 2034 C C . TYR A 1 260 ? -5.627 -23.691 3.003 1.00 91.44 260 TYR A C 1
ATOM 2036 O O . TYR A 1 260 ? -4.804 -23.900 3.895 1.00 91.44 260 TYR A O 1
ATOM 2044 N N . LEU A 1 261 ? -6.143 -22.481 2.776 1.00 91.75 261 LEU A N 1
ATOM 2045 C CA . LEU A 1 261 ? -5.876 -21.294 3.586 1.00 91.75 261 LEU A CA 1
ATOM 2046 C C . LEU A 1 261 ? -7.189 -20.678 4.098 1.00 91.75 261 LEU A C 1
ATOM 2048 O O . LEU A 1 261 ? -8.187 -20.700 3.374 1.00 91.75 261 LEU A O 1
ATOM 2052 N N . PRO A 1 262 ? -7.207 -20.122 5.325 1.00 89.94 262 PRO A N 1
ATOM 2053 C CA . PRO A 1 262 ? -8.389 -19.461 5.867 1.00 89.94 262 PRO A CA 1
ATOM 2054 C C . PRO A 1 262 ? -8.730 -18.186 5.088 1.00 89.94 262 PRO A C 1
ATOM 2056 O O . PRO A 1 262 ? -7.847 -17.498 4.574 1.00 89.94 262 PRO A O 1
ATOM 2059 N N . GLN A 1 263 ? -10.016 -17.830 5.049 1.00 85.75 263 GLN A N 1
ATOM 2060 C CA . GLN A 1 263 ? -10.427 -16.538 4.504 1.00 85.75 263 GLN A CA 1
ATOM 2061 C C . GLN A 1 263 ? -9.966 -15.398 5.413 1.00 85.75 263 GLN A C 1
ATOM 2063 O O . GLN A 1 263 ? -10.064 -15.469 6.639 1.00 85.75 263 GLN A O 1
ATOM 2068 N N . VAL A 1 264 ? -9.458 -14.336 4.791 1.00 82.62 264 VAL A N 1
ATOM 2069 C CA . VAL A 1 264 ? -9.153 -13.088 5.486 1.00 82.62 264 VAL A CA 1
ATOM 2070 C C . VAL A 1 264 ? -10.452 -12.305 5.589 1.00 82.62 264 VAL A C 1
ATOM 2072 O O . VAL A 1 264 ? -11.115 -12.088 4.580 1.00 82.62 264 VAL A O 1
ATOM 2075 N N . ILE A 1 265 ? -10.807 -11.905 6.804 1.00 71.12 265 ILE A N 1
ATOM 2076 C CA . ILE A 1 265 ? -11.946 -11.027 7.071 1.00 71.12 265 ILE A CA 1
ATOM 2077 C C . ILE A 1 265 ? -11.383 -9.614 7.228 1.00 71.12 265 ILE A C 1
ATOM 2079 O O . ILE A 1 265 ? -10.376 -9.433 7.920 1.00 71.12 265 ILE A O 1
ATOM 2083 N N . GLY A 1 266 ? -11.995 -8.633 6.570 1.00 57.41 266 GLY A N 1
ATOM 2084 C CA . GLY A 1 266 ? -11.539 -7.244 6.551 1.00 57.41 266 GLY A CA 1
ATOM 2085 C C . GLY A 1 266 ? -12.556 -6.321 5.913 1.00 57.41 266 GLY A C 1
ATOM 2086 O O . GLY A 1 266 ? -13.232 -6.778 4.966 1.00 57.41 266 GLY A O 1
#

Radius of gyration: 21.06 Å; chains: 1; bounding box: 51×48×59 Å

Sequence (266 aa):
GTGSVDVVTRLLFILKLAAFAFVLIMALPKINLHNLGEMPLHHFLIISASPVFFTSFGFHVVIPSINRYLDGDVRRLRMAIILGTGIPLIAYILWQMTIHGIFSQVKFVEIITQNPTLNGLSLAVSEVTGSTLIGNVVSIFSILALITSFLGVSLALFDCLDDLLKRINVRTNRLRLGVLTFIPPVFFALFYTDFLNALSYAGQMFTFYGLVLPVGMAWRARKLYPDLPYRVIGGNLSLLIALLLGLLIMNVPFLINWGYLPQVIG

Secondary structure (DSSP, 8-state):
--HHHHHHHHHHHHHHHHHHHHHHHHHGGG--HHHHTPPPSSTTHHHHTHHHHHHHT--GGGHHHHHHHTTT-HHHHHHHHHHHHHHHHHHHHHHHHHHHHHS-HHHHHHHHHH--SHHHHHHHHHHHHT-HHHHHHHHHHHHHHHHHHHHHHHHHHHHHHHHHHHHTT----HHHHHHHHHHHHHHHHHH---HHHHHHHHHHHHHIIIIIHHHHHHHHHHHH-TT-S---TTHHHHHHHHHHHHHHHHHHHHHHHTTSSPPPP-

Foldseek 3Di:
DVVVLVVVLVVLVVVLVVLLVVLLVLQVVLFAVVLVPDDDPDPCLCLLCVLVVLLLLPPQLCLVVVCVVVVNPPVVSVVCSVVVRVVSVVSVVSVCSRLSRQDRPVLVLVQCVVPVDLLSSLVSSCVSVVHNVSSVSSSSSVVSVVVSVCSVVLVVQLVVVCVVCVVVVHDDDSVVSNCVSPVVVVVCVVVPVPPSVVSLVVSLVCLCVVQQVVLVVLVVCCVVPVPDPDDDPDPVNVSVVSNVSSVSSNCSVVCCVVVVHPHDRD